Protein AF-0000000067869499 (afdb_homodimer)

Nearest PDB structures (foldseek):
  2xcz-assembly1_A  TM=9.696E-01  e=5.192E-17  Prochlorococcus marinus str. MIT 9313
  1uiz-assembly1_A  TM=9.489E-01  e=1.373E-13  Xenopus laevis
  5eiz-assembly1_C  TM=9.318E-01  e=1.786E-13  Homo sapiens
  7kqx-assembly1_C  TM=9.308E-01  e=2.323E-13  Homo sapiens
  1mfi-assembly1_C  TM=9.344E-01  e=3.928E-13  Mus musculus

Secondary structure (DSSP, 8-state):
-EEEEEEESSPPPPHHHHHHHHHHHHHHHHHHHT--GGG-EEEEE-S----BTTB-S--EEEEEEEES---HHHHHHHHHHHHHHHHHHHT--GGGEEEEEEEE-GGGEEETTEE--/-EEEEEEESSPPPPHHHHHHHHHHHHHHHHHHHT--GGG-EEEEE-S--EEETTB-S--EEEEEEEES---HHHHHHHHHHHHHHHHHHHT--GGGEEEEEEEE-GGG-EETTEE--

Sequence (234 aa):
MPLIKLQTSIAALPSDQTTSLLQSLSTTLAQQLGKPERYVMTLLETDVPMTFAGTTAPACYVEIKSVGQMKPTQTAQMSRLFCNQIASELGIASDRIYIEFADAQGYLWGWNGSTFGMPLIKLQTSIAALPSDQTTSLLQSLSTTLAQQLGKPERYVMTLLETDVPMTFAGTTAPACYVEIKSVGQMKPTQTAQMSRLFCNQIASELGIASDRIYIEFADAQGYLWGWNGSTFG

InterPro domains:
  IPR001398 Macrophage migration inhibitory factor [PF01187] (2-117)
  IPR001398 Macrophage migration inhibitory factor [PTHR11954] (1-116)
  IPR014347 Tautomerase/MIF superfamily [G3DSA:3.30.429.10] (1-116)
  IPR014347 Tautomerase/MIF superfamily [SSF55331] (1-117)

Structure (mmCIF, N/CA/C/O backbone):
data_AF-0000000067869499-model_v1
#
loop_
_entity.id
_entity.type
_entity.pdbx_description
1 polymer 'L-dopachrome isomerase'
#
loop_
_atom_site.group_PDB
_atom_site.id
_atom_site.type_symbol
_atom_site.label_atom_id
_atom_site.label_alt_id
_atom_site.label_comp_id
_atom_site.label_asym_id
_atom_site.label_entity_id
_atom_site.label_seq_id
_atom_site.pdbx_PDB_ins_code
_atom_site.Cartn_x
_atom_site.Cartn_y
_atom_site.Cartn_z
_atom_site.occupancy
_atom_site.B_iso_or_equiv
_atom_site.auth_seq_id
_atom_site.auth_comp_id
_atom_site.auth_asym_id
_atom_site.auth_atom_id
_atom_site.pdbx_PDB_model_num
ATOM 1 N N . MET A 1 1 ? -7.637 5.715 -8.93 1 85.19 1 MET A N 1
ATOM 2 C CA . MET A 1 1 ? -6.883 4.91 -7.973 1 85.19 1 MET A CA 1
ATOM 3 C C . MET A 1 1 ? -7.668 3.672 -7.566 1 85.19 1 MET A C 1
ATOM 5 O O . MET A 1 1 ? -8.836 3.77 -7.18 1 85.19 1 MET A O 1
ATOM 9 N N . PRO A 1 2 ? -7.152 2.354 -7.988 1 98.06 2 PRO A N 1
ATOM 10 C CA . PRO A 1 2 ? -7.336 1.256 -7.035 1 98.06 2 PRO A CA 1
ATOM 11 C C . PRO A 1 2 ? -6.031 0.529 -6.715 1 98.06 2 PRO A C 1
ATOM 13 O O . PRO A 1 2 ? -5.094 0.559 -7.512 1 98.06 2 PRO A O 1
ATOM 16 N N . LEU A 1 3 ? -5.895 -0.034 -5.59 1 98.88 3 LEU A N 1
ATOM 17 C CA . LEU A 1 3 ? -4.785 -0.878 -5.16 1 98.88 3 LEU A CA 1
ATOM 18 C C . LEU A 1 3 ? -5.281 -2.258 -4.738 1 98.88 3 LEU A C 1
ATOM 20 O O . LEU A 1 3 ? -6.293 -2.371 -4.047 1 98.88 3 LEU A O 1
ATOM 24 N N . ILE A 1 4 ? -4.652 -3.303 -5.242 1 98.94 4 ILE A N 1
ATOM 25 C CA . ILE A 1 4 ? -4.816 -4.641 -4.684 1 98.94 4 ILE A CA 1
ATOM 26 C C . ILE A 1 4 ? -3.453 -5.203 -4.289 1 98.94 4 ILE A C 1
ATOM 28 O O . ILE A 1 4 ? -2.557 -5.32 -5.125 1 98.94 4 ILE A O 1
ATOM 32 N N . LYS A 1 5 ? -3.27 -5.547 -3.027 1 98.94 5 LYS A N 1
ATOM 33 C CA . LYS A 1 5 ? -2.01 -6.016 -2.457 1 98.94 5 LYS A CA 1
ATOM 34 C C . LYS A 1 5 ? -2.176 -7.391 -1.818 1 98.94 5 LYS A C 1
ATOM 36 O O . LYS A 1 5 ? -3.059 -7.594 -0.982 1 98.94 5 LYS A O 1
ATOM 41 N N . LEU A 1 6 ? -1.315 -8.32 -2.213 1 98.94 6 LEU A N 1
ATOM 42 C CA . LEU A 1 6 ? -1.305 -9.664 -1.64 1 98.94 6 LEU A CA 1
ATOM 43 C C . LEU A 1 6 ? -0.081 -9.867 -0.753 1 98.94 6 LEU A C 1
ATOM 45 O O . LEU A 1 6 ? 1.036 -9.516 -1.142 1 98.94 6 LEU A O 1
ATOM 49 N N . GLN A 1 7 ? -0.293 -10.344 0.421 1 98.88 7 GLN A N 1
ATOM 50 C CA . GLN A 1 7 ? 0.736 -10.875 1.307 1 98.88 7 GLN A CA 1
ATOM 51 C C . GLN A 1 7 ? 0.498 -12.352 1.602 1 98.88 7 GLN A C 1
ATOM 53 O O . GLN A 1 7 ? -0.551 -12.727 2.131 1 98.88 7 GLN A O 1
ATOM 58 N N . THR A 1 8 ? 1.477 -13.219 1.32 1 98.88 8 THR A N 1
ATOM 59 C CA . THR A 1 8 ? 1.214 -14.641 1.453 1 98.88 8 THR A CA 1
ATOM 60 C C . THR A 1 8 ? 2.447 -15.375 1.979 1 98.88 8 THR A C 1
ATOM 62 O O . THR A 1 8 ? 3.572 -14.898 1.813 1 98.88 8 THR A O 1
ATOM 65 N N . SER A 1 9 ? 2.246 -16.516 2.627 1 98.81 9 SER A N 1
ATOM 66 C CA . SER A 1 9 ? 3.318 -17.297 3.225 1 98.81 9 SER A CA 1
ATOM 67 C C . SER A 1 9 ? 3.955 -18.234 2.201 1 98.81 9 SER A C 1
ATOM 69 O O . SER A 1 9 ? 5.012 -18.812 2.453 1 98.81 9 SER A O 1
ATOM 71 N N . ILE A 1 10 ? 3.379 -18.375 1.046 1 98.38 10 ILE A N 1
ATOM 72 C CA . ILE A 1 10 ? 3.928 -19.312 0.082 1 98.38 10 ILE A CA 1
ATOM 73 C C . ILE A 1 10 ? 5.238 -18.781 -0.485 1 98.38 10 ILE A C 1
ATOM 75 O O . ILE A 1 10 ? 5.496 -17.578 -0.429 1 98.38 10 ILE A O 1
ATOM 79 N N . ALA A 1 11 ? 6.059 -19.656 -0.987 1 97.94 11 ALA A N 1
ATOM 80 C CA . ALA A 1 11 ? 7.359 -19.312 -1.555 1 97.94 11 ALA A CA 1
ATOM 81 C C . ALA A 1 11 ? 7.195 -18.484 -2.828 1 97.94 11 ALA A C 1
ATOM 83 O O . ALA A 1 11 ? 6.129 -18.484 -3.443 1 97.94 11 ALA A O 1
ATOM 84 N N . ALA A 1 12 ? 8.273 -17.766 -3.17 1 96.94 12 ALA A N 1
ATOM 85 C CA . ALA A 1 12 ? 8.297 -16.969 -4.391 1 96.94 12 ALA A CA 1
ATOM 86 C C . ALA A 1 12 ? 7.914 -17.812 -5.605 1 96.94 12 ALA A C 1
ATOM 88 O O . ALA A 1 12 ? 8.305 -18.969 -5.715 1 96.94 12 ALA A O 1
ATOM 89 N N . LEU A 1 13 ? 7.121 -17.203 -6.461 1 96.81 13 LEU A N 1
ATOM 90 C CA . LEU A 1 13 ? 6.699 -17.828 -7.715 1 96.81 13 LEU A CA 1
ATOM 91 C C . LEU A 1 13 ? 7.66 -17.469 -8.844 1 96.81 13 LEU A C 1
ATOM 93 O O . LEU A 1 13 ? 8.383 -16.484 -8.766 1 96.81 13 LEU A O 1
ATOM 97 N N . PRO A 1 14 ? 7.625 -18.328 -9.859 1 97.12 14 PRO A N 1
ATOM 98 C CA . PRO A 1 14 ? 8.336 -17.906 -11.07 1 97.12 14 PRO A CA 1
ATOM 99 C C . PRO A 1 14 ? 7.852 -16.547 -11.586 1 97.12 14 PRO A C 1
ATOM 101 O O . PRO A 1 14 ? 6.664 -16.219 -11.469 1 97.12 14 PRO A O 1
ATOM 104 N N . SER A 1 15 ? 8.758 -15.797 -12.203 1 96.38 15 SER A N 1
ATOM 105 C CA . SER A 1 15 ? 8.5 -14.422 -12.602 1 96.38 15 SER A CA 1
ATOM 106 C C . SER A 1 15 ? 7.309 -14.336 -13.555 1 96.38 15 SER A C 1
ATOM 108 O O . SER A 1 15 ? 6.484 -13.422 -13.453 1 96.38 15 SER A O 1
ATOM 110 N N . ASP A 1 16 ? 7.238 -15.242 -14.453 1 97.12 16 ASP A N 1
ATOM 111 C CA . ASP A 1 16 ? 6.16 -15.227 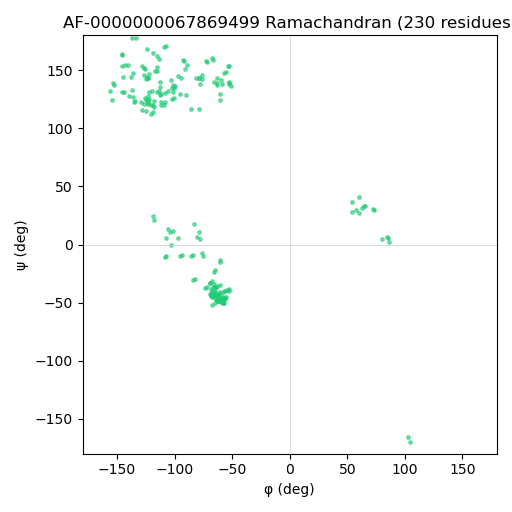-15.438 1 97.12 16 ASP A CA 1
ATOM 112 C C . ASP A 1 16 ? 4.809 -15.477 -14.773 1 97.12 16 ASP A C 1
ATOM 114 O O . ASP A 1 16 ? 3.801 -14.875 -15.148 1 97.12 16 ASP A O 1
ATOM 118 N N . GLN A 1 17 ? 4.754 -16.406 -13.812 1 97.56 17 GLN A N 1
ATOM 119 C CA . GLN A 1 17 ? 3.523 -16.672 -13.078 1 97.56 17 GLN A CA 1
ATOM 120 C C . GLN A 1 17 ? 3.107 -15.469 -12.242 1 97.56 17 GLN A C 1
ATOM 122 O O . GLN A 1 17 ? 1.922 -15.141 -12.156 1 97.56 17 GLN A O 1
ATOM 127 N N . THR A 1 18 ? 4.109 -14.875 -11.617 1 98.25 18 THR A N 1
ATOM 128 C CA . THR A 1 18 ? 3.857 -13.68 -10.82 1 98.25 18 THR A CA 1
ATOM 129 C C . THR A 1 18 ? 3.262 -12.57 -11.68 1 98.25 18 THR A C 1
ATOM 131 O O . THR A 1 18 ? 2.238 -11.984 -11.32 1 98.25 18 THR A O 1
ATOM 134 N N . THR A 1 19 ? 3.885 -12.32 -12.805 1 98.12 19 THR A N 1
ATOM 135 C CA . THR A 1 19 ? 3.432 -11.273 -13.719 1 98.12 19 THR A CA 1
ATOM 136 C C . THR A 1 19 ? 2.012 -11.555 -14.203 1 98.12 19 THR A C 1
ATOM 138 O O . THR A 1 19 ? 1.157 -10.664 -14.18 1 98.12 19 THR A O 1
ATOM 141 N N . SER A 1 20 ? 1.783 -12.758 -14.555 1 98.38 20 SER A N 1
ATOM 142 C CA . SER A 1 20 ? 0.464 -13.141 -15.047 1 98.38 20 SER A CA 1
ATOM 143 C C . SER A 1 20 ? -0.599 -12.961 -13.969 1 98.38 20 SER A C 1
ATOM 145 O O . SER A 1 20 ? -1.692 -12.469 -14.242 1 98.38 20 SER A O 1
ATOM 147 N N . LEU A 1 21 ? -0.324 -13.391 -12.766 1 98.62 21 LEU A N 1
ATOM 148 C CA . LEU A 1 21 ? -1.247 -13.234 -11.648 1 98.62 21 LEU A CA 1
ATOM 149 C C . LEU A 1 21 ? -1.59 -11.766 -11.43 1 98.62 21 LEU A C 1
ATOM 151 O O . LEU A 1 21 ? -2.766 -11.398 -11.367 1 98.62 21 LEU A O 1
ATOM 155 N N . LEU A 1 22 ? -0.579 -10.953 -11.352 1 98.81 22 LEU A N 1
ATOM 156 C CA . LEU A 1 22 ? -0.782 -9.547 -11.023 1 98.81 22 LEU A CA 1
ATOM 157 C C . LEU A 1 22 ? -1.533 -8.828 -12.148 1 98.81 22 LEU A C 1
ATOM 159 O O . LEU A 1 22 ? -2.381 -7.973 -11.883 1 98.81 22 LEU A O 1
ATOM 163 N N . GLN A 1 23 ? -1.26 -9.164 -13.375 1 98.75 23 GLN A N 1
ATOM 164 C CA . GLN A 1 23 ? -1.971 -8.562 -14.5 1 98.75 23 GLN A CA 1
ATOM 165 C C . GLN A 1 23 ? -3.439 -8.977 -14.508 1 98.75 23 GLN A C 1
ATOM 167 O O . GLN A 1 23 ? -4.316 -8.156 -14.797 1 98.75 23 GLN A O 1
ATOM 172 N N . SER A 1 24 ? -3.645 -10.227 -14.227 1 98.69 24 SER A N 1
ATOM 173 C CA . SER A 1 24 ? -5.02 -10.711 -14.156 1 98.69 24 SER A CA 1
ATOM 174 C C . SER A 1 24 ? -5.793 -10.023 -13.039 1 98.69 24 SER A C 1
ATOM 176 O O . SER A 1 24 ? -6.945 -9.633 -13.227 1 98.69 24 SER A O 1
ATOM 178 N N . LEU A 1 25 ? -5.18 -9.875 -11.875 1 98.75 25 LEU A N 1
ATOM 179 C CA . LEU A 1 25 ? -5.801 -9.164 -10.758 1 98.75 25 LEU A CA 1
ATOM 180 C C . LEU A 1 25 ? -6.094 -7.711 -11.141 1 98.75 25 LEU A C 1
ATOM 182 O O . LEU A 1 25 ? -7.152 -7.18 -10.797 1 98.75 25 LEU A O 1
ATOM 186 N N . SER A 1 26 ? -5.184 -7.117 -11.836 1 98.81 26 SER A N 1
ATOM 187 C CA . SER A 1 26 ? -5.336 -5.738 -12.297 1 98.81 26 SER A CA 1
ATOM 188 C C . SER A 1 26 ? -6.57 -5.582 -13.18 1 98.81 26 SER A C 1
ATOM 190 O O . SER A 1 26 ? -7.402 -4.707 -12.938 1 98.81 26 SER A O 1
ATOM 192 N N . THR A 1 27 ? -6.703 -6.434 -14.125 1 98.62 27 THR A N 1
ATOM 193 C CA . THR A 1 27 ? -7.81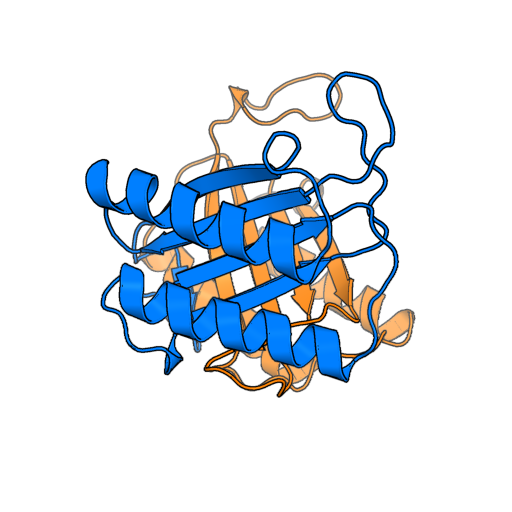6 -6.402 -15.062 1 98.62 27 THR A CA 1
ATOM 194 C C . THR A 1 27 ? -9.141 -6.613 -14.336 1 98.62 27 THR A C 1
ATOM 196 O O . THR A 1 27 ? -10.102 -5.867 -14.555 1 98.62 27 THR A O 1
ATOM 199 N N . THR A 1 28 ? -9.219 -7.598 -13.5 1 98.5 28 THR A N 1
ATOM 200 C CA . THR A 1 28 ? -10.445 -7.934 -12.781 1 98.5 28 THR A CA 1
ATOM 201 C C . THR A 1 28 ? -10.867 -6.785 -11.867 1 98.5 28 THR A C 1
ATOM 203 O O . THR A 1 28 ? -12.047 -6.426 -11.82 1 98.5 28 THR A O 1
ATOM 206 N N . LEU A 1 29 ? -9.93 -6.188 -11.156 1 98.75 29 LEU A N 1
ATOM 207 C CA . LEU A 1 29 ? -10.242 -5.098 -10.234 1 98.75 29 LEU A CA 1
ATOM 208 C C . LEU A 1 29 ? -10.789 -3.893 -10.984 1 98.75 29 LEU A C 1
ATOM 210 O O . LEU A 1 29 ? -11.781 -3.291 -10.562 1 98.75 29 LEU A O 1
ATOM 214 N N . ALA A 1 30 ? -10.18 -3.553 -12.094 1 98.62 30 ALA A N 1
ATOM 215 C CA . ALA A 1 30 ? -10.664 -2.449 -12.922 1 98.62 30 ALA A CA 1
ATOM 216 C C . ALA A 1 30 ? -12.109 -2.676 -13.344 1 98.62 30 ALA A C 1
ATOM 218 O O . ALA A 1 30 ? -12.945 -1.776 -13.234 1 98.62 30 ALA A O 1
ATOM 219 N N . GLN A 1 31 ? -12.383 -3.832 -13.75 1 98.25 31 GLN A N 1
ATOM 220 C CA . GLN A 1 31 ? -13.719 -4.195 -14.203 1 98.25 31 GLN A CA 1
ATOM 221 C C . GLN A 1 31 ? -14.727 -4.098 -13.062 1 98.25 31 GLN A C 1
ATOM 223 O O . GLN A 1 31 ? -15.805 -3.52 -13.227 1 98.25 31 GLN A O 1
ATOM 228 N N . GLN A 1 32 ? -14.398 -4.648 -11.93 1 98.12 32 GLN A N 1
ATOM 229 C CA . GLN A 1 32 ? -15.328 -4.73 -10.805 1 98.12 32 GLN A CA 1
ATOM 230 C C . GLN A 1 32 ? -15.633 -3.348 -10.242 1 98.12 32 GLN A C 1
ATOM 232 O O . GLN A 1 32 ? -16.75 -3.09 -9.781 1 98.12 32 GLN A O 1
ATOM 237 N N . LEU A 1 33 ? -14.688 -2.443 -10.32 1 97.88 33 LEU A N 1
ATOM 238 C CA . LEU A 1 33 ? -14.859 -1.107 -9.758 1 97.88 33 LEU A CA 1
ATOM 239 C C . LEU A 1 33 ? -15.344 -0.131 -10.828 1 97.88 33 LEU A C 1
ATOM 241 O O . LEU A 1 33 ? -15.719 1.001 -10.516 1 97.88 33 LEU A O 1
ATOM 245 N N . GLY A 1 34 ? -15.336 -0.565 -12.109 1 97.69 34 GLY A N 1
ATOM 246 C CA . GLY A 1 34 ? -15.703 0.334 -13.195 1 97.69 34 GLY A CA 1
ATOM 247 C C . GLY A 1 34 ? -14.719 1.48 -13.367 1 97.69 34 GLY A C 1
ATOM 248 O O . GLY A 1 34 ? -15.125 2.609 -13.664 1 97.69 34 GLY A O 1
ATOM 249 N N . LYS A 1 35 ? -13.445 1.355 -13.125 1 97.62 35 LYS A N 1
ATOM 250 C CA . LYS A 1 35 ? -12.391 2.361 -13.25 1 97.62 35 LYS A CA 1
ATOM 251 C C . LYS A 1 35 ? -11.383 1.965 -14.328 1 97.62 35 LYS A C 1
ATOM 253 O O . LYS A 1 35 ? -11.188 0.777 -14.602 1 97.62 35 LYS A O 1
ATOM 258 N N . PRO A 1 36 ? -10.773 2.969 -15.008 1 98.19 36 PRO A N 1
ATOM 259 C CA . PRO A 1 36 ? -9.742 2.615 -15.992 1 98.19 36 PRO A CA 1
ATOM 260 C C . PRO A 1 36 ? -8.578 1.838 -15.375 1 98.19 36 PRO A C 1
ATOM 262 O O . PRO A 1 36 ? -8.117 2.172 -14.281 1 98.19 36 PRO A O 1
ATOM 265 N N . GLU A 1 37 ? -8.094 0.794 -16.094 1 98.38 37 GLU A N 1
ATOM 266 C CA . GLU A 1 37 ? -7 -0.04 -15.602 1 98.38 37 GLU A CA 1
ATOM 267 C C . GLU A 1 37 ? -5.707 0.764 -15.477 1 98.38 37 GLU A C 1
ATOM 269 O O . GLU A 1 37 ? -4.832 0.417 -14.68 1 98.38 37 GLU A O 1
ATOM 274 N N . ARG A 1 38 ? -5.609 1.846 -16.188 1 97.88 38 ARG A N 1
ATOM 275 C CA . ARG A 1 38 ? -4.41 2.674 -16.156 1 97.88 38 ARG A CA 1
ATOM 276 C C . ARG A 1 38 ? -4.152 3.211 -14.75 1 97.88 38 ARG A C 1
ATOM 278 O O . ARG A 1 38 ? -3.059 3.693 -14.453 1 97.88 38 ARG A O 1
ATOM 285 N N . TYR A 1 39 ? -5.102 3.121 -13.82 1 98.19 39 TYR A N 1
ATOM 286 C CA . TYR A 1 39 ? -4.949 3.629 -12.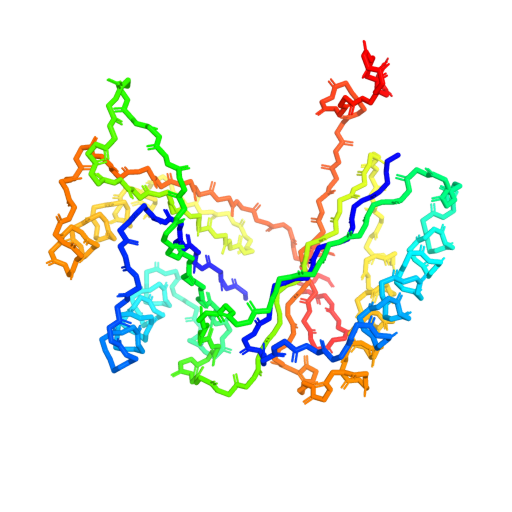461 1 98.19 39 TYR A CA 1
ATOM 287 C C . TYR A 1 39 ? -4.797 2.486 -11.469 1 98.19 39 TYR A C 1
ATOM 289 O O . TYR A 1 39 ? -4.734 2.713 -10.258 1 98.19 39 TYR A O 1
ATOM 297 N N . VAL A 1 40 ? -4.699 1.267 -11.906 1 98.81 40 VAL A N 1
ATOM 298 C CA . VAL A 1 40 ? -4.695 0.138 -10.977 1 98.81 40 VAL A CA 1
ATOM 299 C C . VAL A 1 40 ? -3.26 -0.269 -10.656 1 98.81 40 VAL A C 1
ATOM 301 O O . VAL A 1 40 ? -2.461 -0.514 -11.57 1 98.81 40 VAL A O 1
ATOM 304 N N . MET A 1 41 ? -2.973 -0.384 -9.383 1 98.88 41 MET A N 1
ATOM 305 C CA . MET A 1 41 ? -1.689 -0.893 -8.906 1 98.88 41 MET A CA 1
ATOM 306 C C . MET A 1 41 ? -1.863 -2.234 -8.203 1 98.88 41 MET A C 1
ATOM 308 O O . MET A 1 41 ? -2.824 -2.426 -7.453 1 98.88 41 MET A O 1
ATOM 312 N N . THR A 1 42 ? -0.947 -3.137 -8.445 1 98.94 42 THR A N 1
ATOM 313 C CA . THR A 1 42 ? -0.938 -4.43 -7.77 1 98.94 42 THR A CA 1
ATOM 314 C C . THR A 1 42 ? 0.42 -4.691 -7.125 1 98.94 42 THR A C 1
ATOM 316 O O . THR A 1 42 ? 1.451 -4.25 -7.633 1 98.94 42 THR A O 1
ATOM 319 N N . LEU A 1 43 ? 0.429 -5.367 -5.988 1 98.69 43 LEU A N 1
ATOM 320 C CA . LEU A 1 43 ? 1.631 -5.793 -5.281 1 98.69 43 LEU A CA 1
ATOM 321 C C . LEU A 1 43 ? 1.488 -7.227 -4.785 1 98.69 43 LEU A C 1
ATOM 323 O O . LEU A 1 43 ? 0.409 -7.637 -4.348 1 98.69 43 LEU A O 1
ATOM 327 N N . LEU A 1 44 ? 2.625 -7.93 -4.754 1 98.88 44 LEU A N 1
ATOM 328 C CA . LEU A 1 44 ? 2.688 -9.266 -4.176 1 98.88 44 LEU A CA 1
ATOM 329 C C . LEU A 1 44 ? 3.904 -9.406 -3.266 1 98.88 44 LEU A C 1
ATOM 331 O O . LEU A 1 44 ? 5.031 -9.117 -3.678 1 98.88 44 LEU A O 1
ATOM 335 N N . GLU A 1 45 ? 3.66 -9.766 -2.041 1 98.69 45 GLU A N 1
ATOM 336 C CA . GLU A 1 45 ? 4.707 -10.164 -1.104 1 98.69 45 GLU A CA 1
ATOM 337 C C . GLU A 1 45 ? 4.609 -11.648 -0.766 1 98.69 45 GLU A C 1
ATOM 339 O O . GLU A 1 45 ? 3.6 -12.102 -0.225 1 98.69 45 GLU A O 1
ATOM 344 N N . THR A 1 46 ? 5.66 -12.359 -1.061 1 98.62 46 THR A N 1
ATOM 345 C CA . THR A 1 46 ? 5.723 -13.781 -0.749 1 98.62 46 THR A CA 1
ATOM 346 C C . THR A 1 46 ? 6.68 -14.039 0.408 1 98.62 46 THR A C 1
ATOM 348 O O . THR A 1 46 ? 7.344 -13.117 0.891 1 98.62 46 THR A O 1
ATOM 351 N N . ASP A 1 47 ? 6.691 -15.336 0.933 1 98.5 47 ASP A N 1
ATOM 352 C CA . ASP A 1 47 ? 7.555 -15.773 2.023 1 98.5 47 ASP A CA 1
ATOM 353 C C . ASP A 1 47 ? 7.289 -14.969 3.293 1 98.5 47 ASP A C 1
ATOM 355 O O . ASP A 1 47 ? 8.211 -14.695 4.066 1 98.5 47 ASP A O 1
ATOM 359 N N . VAL A 1 48 ? 6.129 -14.492 3.418 1 98.44 48 VAL A N 1
ATOM 360 C CA . VAL A 1 48 ? 5.738 -13.781 4.633 1 98.44 48 VAL A CA 1
ATOM 361 C C . VAL A 1 48 ? 5.41 -14.789 5.734 1 98.44 48 VAL A C 1
ATOM 363 O O . VAL A 1 48 ? 4.488 -15.594 5.598 1 98.44 48 VAL A O 1
ATOM 366 N N . PRO A 1 49 ? 6.148 -14.797 6.82 1 98.56 49 PRO A N 1
ATOM 367 C CA . PRO A 1 49 ? 5.77 -15.695 7.91 1 98.56 49 PRO A CA 1
ATOM 368 C C . PRO A 1 49 ? 4.375 -15.406 8.461 1 98.56 49 PRO A C 1
ATOM 370 O O . PRO A 1 49 ? 4.078 -14.266 8.836 1 98.56 49 PRO A O 1
ATOM 373 N N . MET A 1 50 ? 3.473 -16.438 8.477 1 98.31 50 MET A N 1
ATOM 374 C CA . MET A 1 50 ? 2.08 -16.266 8.883 1 98.31 50 MET A CA 1
ATOM 375 C C . MET A 1 50 ? 1.565 -17.5 9.609 1 98.31 50 MET A C 1
ATOM 377 O O . MET A 1 50 ? 2.012 -18.609 9.344 1 98.31 50 MET A O 1
ATOM 381 N N . THR A 1 51 ? 0.78 -17.188 10.523 1 98.75 51 THR A N 1
ATOM 382 C CA . THR A 1 51 ? -0.13 -18.219 11.031 1 98.75 51 THR A CA 1
ATOM 383 C C . THR A 1 51 ? -1.581 -17.828 10.766 1 98.75 51 THR A C 1
ATOM 385 O O . THR A 1 51 ? -1.909 -16.641 10.703 1 98.75 51 THR A O 1
ATOM 388 N N . PHE A 1 52 ? -2.436 -18.844 10.562 1 98.69 52 PHE A N 1
ATOM 389 C CA . PHE A 1 52 ? -3.887 -18.703 10.547 1 98.69 52 PHE A CA 1
ATOM 390 C C . PHE A 1 52 ? -4.547 -19.875 11.266 1 98.69 52 PHE A C 1
ATOM 392 O O . PHE A 1 52 ? -4.188 -21.031 11.039 1 98.69 52 PHE A O 1
ATOM 399 N N . ALA A 1 53 ? -5.441 -19.453 12.234 1 98.38 53 ALA A N 1
ATOM 400 C CA . ALA A 1 53 ? -6.074 -20.469 13.07 1 98.38 53 ALA A CA 1
ATOM 401 C C . ALA A 1 53 ? -5.031 -21.312 13.797 1 98.38 53 ALA A C 1
ATOM 403 O O . ALA A 1 53 ? -5.191 -22.531 13.945 1 98.38 53 ALA A O 1
ATOM 404 N N . GLY A 1 54 ? -3.865 -20.703 14.086 1 98.5 54 GLY A N 1
ATOM 405 C CA . GLY A 1 54 ? -2.85 -21.312 14.93 1 98.5 54 GLY A CA 1
ATOM 406 C C . GLY A 1 54 ? -1.923 -22.234 14.164 1 98.5 54 GLY A C 1
ATOM 407 O O . GLY A 1 54 ? -1.084 -22.922 14.766 1 98.5 54 GLY A O 1
ATOM 408 N N . THR A 1 55 ? -2.049 -22.297 12.781 1 98.69 55 THR A N 1
ATOM 409 C CA . THR A 1 55 ? -1.187 -23.188 12.008 1 98.69 55 THR A CA 1
ATOM 410 C C . THR A 1 55 ? -0.428 -22.391 10.938 1 98.69 55 THR A C 1
ATOM 412 O O . THR A 1 55 ? -0.794 -21.266 10.617 1 98.69 55 THR A O 1
ATOM 415 N N . THR A 1 56 ? 0.603 -23.062 10.297 1 98.56 56 THR A N 1
ATOM 416 C CA . THR A 1 56 ? 1.453 -22.406 9.305 1 98.56 56 THR A CA 1
ATOM 417 C C . THR A 1 56 ? 1.094 -22.875 7.898 1 98.56 56 THR A C 1
ATOM 419 O O . THR A 1 56 ? 1.847 -22.641 6.953 1 98.56 56 THR A O 1
ATOM 422 N N . ALA A 1 57 ? -0.099 -23.578 7.758 1 98.62 57 ALA A N 1
ATOM 423 C CA . ALA A 1 57 ? -0.564 -23.891 6.41 1 98.62 57 ALA A CA 1
ATOM 424 C C . ALA A 1 57 ? -0.643 -22.641 5.551 1 98.62 57 ALA A C 1
ATOM 426 O O . ALA A 1 57 ? -0.797 -21.531 6.074 1 98.62 57 ALA A O 1
ATOM 427 N N . PRO A 1 58 ? -0.521 -22.766 4.266 1 98.69 58 PRO A N 1
ATOM 428 C CA . PRO A 1 58 ? -0.505 -21.594 3.395 1 98.69 58 PRO A CA 1
ATOM 429 C C . PRO A 1 58 ? -1.699 -20.672 3.625 1 98.69 58 PRO A C 1
ATOM 431 O O . PRO A 1 58 ? -2.826 -21.141 3.793 1 98.69 58 PRO A O 1
ATOM 434 N N . ALA A 1 59 ? -1.451 -19.391 3.635 1 98.94 59 ALA A N 1
ATOM 435 C CA . ALA A 1 59 ? -2.477 -18.375 3.85 1 98.94 59 ALA A CA 1
ATOM 436 C C . ALA A 1 59 ? -2.182 -17.109 3.037 1 98.94 59 ALA A C 1
ATOM 438 O O . ALA A 1 59 ? -1.066 -16.938 2.539 1 98.94 59 ALA A O 1
ATOM 439 N N . CYS A 1 60 ? -3.182 -16.25 2.883 1 98.94 60 CYS A N 1
ATOM 440 C CA . CYS A 1 60 ? -3.039 -15.016 2.115 1 98.94 60 CYS A CA 1
ATOM 441 C C . CYS A 1 60 ? -3.885 -13.898 2.715 1 98.94 60 CYS A C 1
ATOM 443 O O . CYS A 1 60 ? -5.055 -14.109 3.047 1 98.94 60 CYS A O 1
ATOM 445 N N . TYR A 1 61 ? -3.268 -12.758 2.898 1 98.94 61 TYR A N 1
ATOM 446 C CA . TYR A 1 61 ? -3.939 -11.523 3.289 1 98.94 61 TYR A CA 1
ATOM 447 C C . TYR A 1 61 ? -3.977 -10.539 2.129 1 98.94 61 TYR A C 1
ATOM 449 O O . TYR A 1 61 ? -2.934 -10.156 1.593 1 98.94 61 TYR A O 1
ATOM 457 N N . VAL A 1 62 ? -5.199 -10.141 1.785 1 98.94 62 VAL A N 1
ATOM 458 C CA . VAL A 1 62 ? -5.406 -9.273 0.629 1 98.94 62 VAL A CA 1
ATOM 459 C C . VAL A 1 62 ? -5.965 -7.93 1.084 1 98.94 62 VAL A C 1
ATOM 461 O O . VAL A 1 62 ? -6.906 -7.879 1.881 1 98.94 62 VAL A O 1
ATOM 464 N N . GLU A 1 63 ? -5.363 -6.875 0.608 1 98.88 63 GLU A N 1
ATOM 465 C CA . GLU A 1 63 ? -5.891 -5.527 0.789 1 98.88 63 GLU A CA 1
ATOM 466 C C . GLU A 1 63 ? -6.355 -4.934 -0.537 1 98.88 63 GLU A C 1
ATOM 468 O O . GLU A 1 63 ? -5.609 -4.926 -1.517 1 98.88 63 GLU A O 1
ATOM 473 N N . ILE A 1 64 ? -7.574 -4.418 -0.524 1 98.88 64 ILE A N 1
ATOM 474 C CA . ILE A 1 64 ? -8.117 -3.688 -1.666 1 98.88 64 ILE A CA 1
ATOM 475 C C . ILE A 1 64 ? -8.531 -2.285 -1.23 1 98.88 64 ILE A C 1
ATOM 477 O O . ILE A 1 64 ? -9.312 -2.127 -0.286 1 98.88 64 ILE A O 1
ATOM 481 N N . LYS A 1 65 ? -7.957 -1.294 -1.919 1 98.69 65 LYS A N 1
ATOM 482 C CA . LYS A 1 65 ? -8.266 0.101 -1.617 1 98.69 65 LYS A CA 1
ATOM 483 C C . LYS A 1 65 ? -8.766 0.834 -2.857 1 98.69 65 LYS A C 1
ATOM 485 O O . LYS A 1 65 ? -8.266 0.612 -3.961 1 98.69 65 LYS A O 1
ATOM 490 N N . SER A 1 66 ? -9.688 1.73 -2.65 1 98.31 66 SER A N 1
ATOM 491 C CA . SER A 1 66 ? -10.234 2.512 -3.756 1 98.31 66 SER A CA 1
ATOM 492 C C . SER A 1 66 ? -10.75 3.865 -3.275 1 98.31 66 SER A C 1
ATOM 494 O O . SER A 1 66 ? -11.352 3.961 -2.205 1 98.31 66 SER A O 1
ATOM 496 N N . VAL A 1 67 ? -10.492 4.879 -4.031 1 97.94 67 VAL A N 1
ATOM 497 C CA . VAL A 1 67 ? -11.109 6.18 -3.779 1 97.94 67 VAL A CA 1
ATOM 498 C C . VAL A 1 67 ? -12.617 6.094 -4.012 1 97.94 67 VAL A C 1
ATOM 500 O O . VAL A 1 67 ? -13.062 5.496 -4.992 1 97.94 67 VAL A O 1
ATOM 503 N N . GLY A 1 68 ? -13.367 6.738 -3.156 1 96.44 68 GLY A N 1
ATOM 504 C CA . GLY A 1 68 ? -14.812 6.652 -3.217 1 96.44 68 GLY A CA 1
ATOM 505 C C . GLY A 1 68 ? -15.398 5.73 -2.162 1 96.44 68 GLY A C 1
ATOM 506 O O . GLY A 1 68 ? -14.773 5.477 -1.133 1 96.44 68 GLY A O 1
ATOM 507 N N . GLN A 1 69 ? -16.688 5.375 -2.373 1 96.81 69 GLN A N 1
ATOM 508 C CA . GLN A 1 69 ? -17.406 4.508 -1.439 1 96.81 69 GLN A CA 1
ATOM 509 C C . GLN A 1 69 ? -17.891 3.234 -2.131 1 96.81 69 GLN A C 1
ATOM 511 O O . GLN A 1 69 ? -18.75 3.287 -3 1 96.81 69 GLN A O 1
ATOM 516 N N . MET A 1 70 ? -17.312 2.135 -1.738 1 97.75 70 MET A N 1
ATOM 517 C CA . MET A 1 70 ? -17.75 0.855 -2.281 1 97.75 70 MET A CA 1
ATOM 518 C C . MET A 1 70 ? -19.078 0.424 -1.646 1 97.75 70 MET A C 1
ATOM 520 O O . MET A 1 70 ? -19.297 0.648 -0.456 1 97.75 70 MET A O 1
ATOM 524 N N . LYS A 1 71 ? -19.922 -0.252 -2.422 1 98.06 71 LYS A N 1
ATOM 525 C CA . LYS A 1 71 ? -21.203 -0.761 -1.938 1 98.06 71 LYS A CA 1
ATOM 526 C C . LYS A 1 71 ? -21.062 -2.184 -1.404 1 98.06 71 LYS A C 1
ATOM 528 O O . LYS A 1 71 ? -20.219 -2.947 -1.87 1 98.06 71 LYS A O 1
ATOM 533 N N . PRO A 1 72 ? -21.891 -2.574 -0.443 1 98.06 72 PRO A N 1
ATOM 534 C CA . PRO A 1 72 ? -21.859 -3.939 0.091 1 98.06 72 PRO A CA 1
ATOM 535 C C . PRO A 1 72 ? -21.953 -5.004 -0.999 1 98.06 72 PRO A C 1
ATOM 537 O O . PRO A 1 72 ? -21.281 -6.027 -0.933 1 98.06 72 PRO A O 1
ATOM 540 N N . THR A 1 73 ? -22.766 -4.777 -1.96 1 97.94 73 THR A N 1
ATOM 541 C CA . THR A 1 73 ? -22.922 -5.742 -3.043 1 97.94 73 THR A CA 1
ATOM 542 C C . THR A 1 73 ? -21.625 -5.867 -3.842 1 97.94 73 THR A C 1
ATOM 544 O O . THR A 1 73 ? -21.266 -6.961 -4.277 1 97.94 73 THR A O 1
ATOM 547 N N . GLN A 1 74 ? -20.922 -4.832 -4.039 1 97.38 74 GLN A N 1
ATOM 548 C CA . GLN A 1 74 ? -19.672 -4.824 -4.773 1 97.38 74 GLN A CA 1
ATOM 549 C C . GLN A 1 74 ? -18.594 -5.602 -4.023 1 97.38 74 GLN A C 1
ATOM 551 O O . GLN A 1 74 ? -17.875 -6.406 -4.617 1 97.38 74 GLN A O 1
ATOM 556 N N . THR A 1 75 ? -18.5 -5.336 -2.648 1 98.62 75 THR A N 1
ATOM 557 C CA . THR A 1 75 ? -17.469 -6.016 -1.882 1 98.62 75 THR A CA 1
ATOM 558 C C . THR A 1 75 ? -17.766 -7.508 -1.768 1 98.62 75 THR A C 1
ATOM 560 O O . THR A 1 75 ? -16.859 -8.336 -1.781 1 98.62 75 THR A O 1
ATOM 563 N N . ALA A 1 76 ? -19 -7.926 -1.703 1 98.69 76 ALA A N 1
ATOM 564 C CA . ALA A 1 76 ? -19.375 -9.336 -1.687 1 98.69 76 ALA A CA 1
ATOM 565 C C . ALA A 1 76 ? -18.969 -10.023 -2.986 1 98.69 76 ALA A C 1
ATOM 567 O O . ALA A 1 76 ? -18.391 -11.117 -2.965 1 98.69 76 ALA A O 1
ATOM 568 N N . GLN A 1 77 ? -19.266 -9.391 -4.031 1 98.56 77 GLN A N 1
ATOM 569 C CA . GLN A 1 77 ? -18.922 -9.938 -5.34 1 98.56 77 GLN A CA 1
ATOM 570 C C . GLN A 1 77 ? -17.406 -10.062 -5.508 1 98.56 77 GLN A C 1
ATOM 572 O O . GLN A 1 77 ? -16.906 -11.094 -5.957 1 98.56 77 GLN A O 1
ATOM 577 N N . MET A 1 78 ? -16.703 -9.062 -5.152 1 98.69 78 MET A N 1
ATOM 578 C CA . MET A 1 78 ? -15.258 -9.086 -5.281 1 98.69 78 MET A CA 1
ATOM 579 C C . MET A 1 78 ? -14.641 -10.133 -4.359 1 98.69 78 MET A C 1
ATOM 581 O O . MET A 1 78 ? -13.656 -10.773 -4.715 1 98.69 78 MET A O 1
ATOM 585 N N . SER A 1 79 ? -15.203 -10.211 -3.158 1 98.88 79 SER A N 1
ATOM 586 C CA . SER A 1 79 ? -14.711 -11.242 -2.25 1 98.88 79 SER A CA 1
ATOM 587 C C . SER A 1 79 ? -14.789 -12.625 -2.889 1 98.88 79 SER A C 1
ATOM 589 O O . SER A 1 79 ? -13.836 -13.398 -2.818 1 98.88 79 SER A O 1
ATOM 591 N N . ARG A 1 80 ? -15.875 -12.922 -3.502 1 98.62 80 ARG A N 1
ATOM 592 C CA . ARG A 1 80 ? -16.047 -14.203 -4.168 1 98.62 80 ARG A CA 1
ATOM 593 C C . ARG A 1 80 ? -15.055 -14.359 -5.32 1 98.62 80 ARG A C 1
ATOM 595 O O . ARG A 1 80 ? -14.367 -15.375 -5.418 1 98.62 80 ARG A O 1
ATOM 602 N N . LEU A 1 81 ? -14.977 -13.391 -6.121 1 98.56 81 LEU A N 1
ATOM 603 C CA . LEU A 1 81 ? -14.164 -13.453 -7.332 1 98.56 81 LEU A CA 1
ATOM 604 C C . LEU A 1 81 ? -12.688 -13.57 -6.988 1 98.56 81 LEU A C 1
ATOM 606 O O . LEU A 1 81 ? -11.992 -14.469 -7.48 1 98.56 81 LEU A O 1
ATOM 610 N N . PHE A 1 82 ? -12.148 -12.742 -6.137 1 98.81 82 PHE A N 1
ATOM 611 C CA . PHE A 1 82 ? -10.727 -12.719 -5.836 1 98.81 82 PHE A CA 1
ATOM 612 C C . PHE A 1 82 ? -10.328 -13.914 -4.977 1 98.81 82 PHE A C 1
ATOM 614 O O . PHE A 1 82 ? -9.234 -14.461 -5.129 1 98.81 82 PHE A O 1
ATOM 621 N N . CYS A 1 83 ? -11.227 -14.273 -4.055 1 98.81 83 CYS A N 1
ATOM 622 C CA . CYS A 1 83 ? -10.945 -15.477 -3.279 1 98.81 83 CYS A CA 1
ATOM 623 C C . CYS A 1 83 ? -10.781 -16.688 -4.191 1 98.81 83 CYS A C 1
ATOM 625 O O . CYS A 1 83 ? -9.82 -17.438 -4.059 1 98.81 83 CYS A O 1
ATOM 627 N N . ASN A 1 84 ? -11.719 -16.844 -5.109 1 98.62 84 ASN A N 1
ATOM 628 C CA . ASN A 1 84 ? -11.656 -17.953 -6.043 1 98.62 84 ASN A CA 1
ATOM 629 C C . ASN A 1 84 ? -10.414 -17.875 -6.93 1 98.62 84 ASN A C 1
ATOM 631 O O . ASN A 1 84 ? -9.75 -18.891 -7.16 1 98.62 84 ASN A O 1
ATOM 635 N N . GLN A 1 85 ? -10.133 -16.766 -7.469 1 98.44 85 GLN A N 1
ATOM 636 C CA . GLN A 1 85 ? -8.977 -16.562 -8.336 1 98.44 85 GLN A CA 1
ATOM 637 C C . GLN A 1 85 ? -7.676 -16.891 -7.609 1 98.44 85 GLN A C 1
ATOM 639 O O . GLN A 1 85 ? -6.828 -17.625 -8.133 1 98.44 85 GLN A O 1
ATOM 644 N N . ILE A 1 86 ? -7.488 -16.391 -6.383 1 98.5 86 ILE A N 1
ATOM 645 C CA . ILE A 1 86 ? -6.273 -16.578 -5.594 1 98.5 86 ILE A CA 1
ATOM 646 C C . ILE A 1 86 ? -6.152 -18.031 -5.168 1 98.5 86 ILE A C 1
ATOM 648 O O . ILE A 1 86 ? -5.07 -18.625 -5.254 1 98.5 86 ILE A O 1
ATOM 652 N N . ALA A 1 87 ? -7.258 -18.578 -4.75 1 98.62 87 ALA A N 1
ATOM 653 C CA . ALA A 1 87 ? -7.258 -19.984 -4.367 1 98.62 87 ALA A CA 1
ATOM 654 C C . ALA A 1 87 ? -6.801 -20.875 -5.523 1 98.62 87 ALA A C 1
ATOM 656 O O . ALA A 1 87 ? -5.938 -21.734 -5.352 1 98.62 87 ALA A O 1
ATOM 657 N N . SER A 1 88 ? -7.355 -20.641 -6.613 1 98.12 88 SER A N 1
ATOM 658 C CA . SER A 1 88 ? -7.066 -21.469 -7.785 1 98.12 88 SER A CA 1
ATOM 659 C C . SER A 1 88 ? -5.637 -21.266 -8.266 1 98.12 88 SER A C 1
ATOM 661 O O . SER A 1 88 ? -4.926 -22.234 -8.539 1 98.12 88 SER A O 1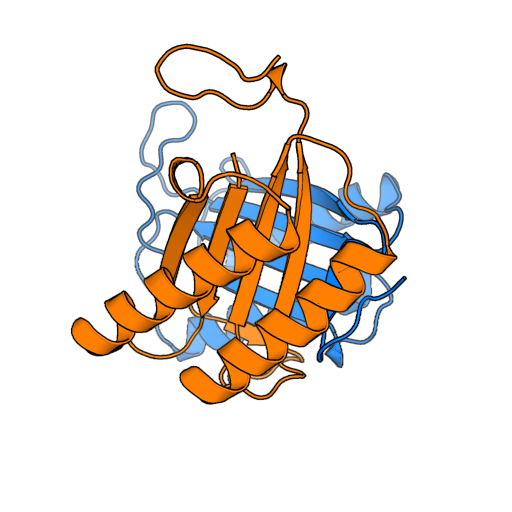
ATOM 663 N N . GLU A 1 89 ? -5.148 -20.094 -8.328 1 97.62 89 GLU A N 1
ATOM 664 C CA . GLU A 1 89 ? -3.869 -19.781 -8.953 1 97.62 89 GLU A CA 1
ATOM 665 C C . GLU A 1 89 ? -2.707 -20.047 -8 1 97.62 89 GLU A C 1
ATOM 667 O O . GLU A 1 89 ? -1.602 -20.375 -8.438 1 97.62 89 GLU A O 1
ATOM 672 N N . LEU A 1 90 ? -2.951 -19.906 -6.668 1 98.12 90 LEU A N 1
ATOM 673 C CA . LEU A 1 90 ? -1.854 -20.047 -5.715 1 98.12 90 LEU A CA 1
ATOM 674 C C . LEU A 1 90 ? -1.971 -21.344 -4.934 1 98.12 90 LEU A C 1
ATOM 676 O O . LEU A 1 90 ? -1.062 -21.703 -4.184 1 98.12 90 LEU A O 1
ATOM 680 N N . GLY A 1 91 ? -3.092 -22 -5.051 1 98.12 91 GLY A N 1
ATOM 681 C CA . GLY A 1 91 ? -3.291 -23.25 -4.324 1 98.12 91 GLY A CA 1
ATOM 682 C C . GLY A 1 91 ? -3.51 -23.047 -2.84 1 98.12 91 GLY A C 1
ATOM 683 O O . GLY A 1 91 ? -3.039 -23.844 -2.021 1 98.12 91 GLY A O 1
ATOM 684 N N . ILE A 1 92 ? -4.043 -22 -2.457 1 98.75 92 ILE A N 1
ATOM 685 C CA . ILE A 1 92 ? -4.363 -21.703 -1.067 1 98.75 92 ILE A CA 1
ATOM 686 C C . ILE A 1 92 ? -5.844 -21.953 -0.808 1 98.75 92 ILE A C 1
ATOM 688 O O . ILE A 1 92 ? -6.699 -21.531 -1.588 1 98.75 92 ILE A O 1
ATOM 692 N N . ALA A 1 93 ? -6.176 -22.594 0.255 1 98.75 93 ALA A N 1
ATOM 693 C CA . ALA A 1 93 ? -7.57 -22.859 0.587 1 98.75 93 ALA A CA 1
ATOM 694 C C . ALA A 1 93 ? -8.336 -21.562 0.813 1 98.75 93 ALA A C 1
ATOM 696 O O . ALA A 1 93 ? -7.82 -20.625 1.433 1 98.75 93 ALA A O 1
ATOM 697 N N . SER A 1 94 ? -9.617 -21.516 0.393 1 98.62 94 SER A N 1
ATOM 698 C CA . SER A 1 94 ? -10.414 -20.297 0.45 1 98.62 94 SER A CA 1
ATOM 699 C C . SER A 1 94 ? -10.609 -19.828 1.889 1 98.62 94 SER A C 1
ATOM 701 O O . SER A 1 94 ? -10.688 -18.625 2.152 1 98.62 94 SER A O 1
ATOM 703 N N . ASP A 1 95 ? -10.727 -20.766 2.746 1 98.56 95 ASP A N 1
ATOM 704 C CA . ASP A 1 95 ? -10.992 -20.406 4.133 1 98.56 95 ASP A CA 1
ATOM 705 C C . ASP A 1 95 ? -9.719 -19.922 4.828 1 98.56 95 ASP A C 1
ATOM 707 O O . ASP A 1 95 ? -9.711 -19.719 6.043 1 98.56 95 ASP A O 1
ATOM 711 N N . ARG A 1 96 ? -8.633 -19.797 4.117 1 98.88 96 ARG A N 1
ATOM 712 C CA . ARG A 1 96 ? -7.379 -19.266 4.648 1 98.88 96 ARG A CA 1
ATOM 713 C C . ARG A 1 96 ? -6.977 -17.984 3.922 1 98.88 96 ARG A C 1
ATOM 715 O O . ARG A 1 96 ? -5.801 -17.625 3.896 1 98.88 96 ARG A O 1
ATOM 722 N N . ILE A 1 97 ? -7.957 -17.297 3.262 1 98.88 97 ILE A N 1
ATOM 723 C CA . ILE A 1 97 ? -7.777 -16.031 2.557 1 98.88 97 ILE A CA 1
ATOM 724 C C . ILE A 1 97 ? -8.633 -14.945 3.211 1 98.88 97 ILE A C 1
ATOM 726 O O . ILE A 1 97 ? -9.859 -15.078 3.277 1 98.88 97 ILE A O 1
ATOM 730 N N . TYR A 1 98 ? -8.023 -13.891 3.742 1 98.88 98 TYR A N 1
ATOM 731 C CA . TYR A 1 98 ? -8.68 -12.68 4.215 1 98.88 98 TYR A CA 1
ATOM 732 C C . TYR A 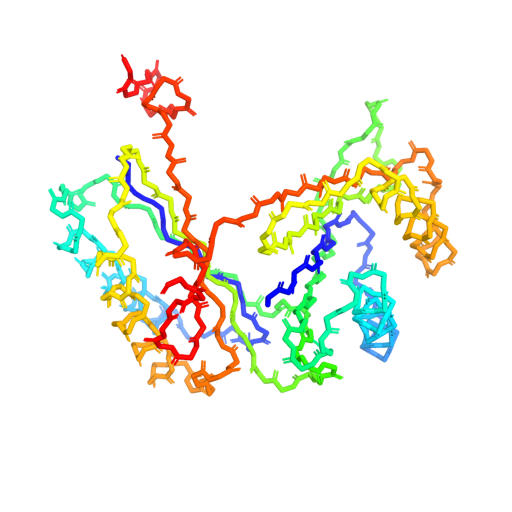1 98 ? -8.578 -11.562 3.184 1 98.88 98 TYR A C 1
ATOM 734 O O . TYR A 1 98 ? -7.531 -11.375 2.564 1 98.88 98 TYR A O 1
ATOM 742 N N . ILE A 1 99 ? -9.672 -10.891 2.988 1 98.88 99 ILE A N 1
ATOM 743 C CA . ILE A 1 99 ? -9.672 -9.711 2.133 1 98.88 99 ILE A CA 1
ATOM 744 C C . ILE A 1 99 ? -10.18 -8.508 2.922 1 98.88 99 ILE A C 1
ATOM 746 O O . ILE A 1 99 ? -11.281 -8.531 3.477 1 98.88 99 ILE A O 1
ATOM 750 N N . GLU A 1 100 ? -9.383 -7.492 3.008 1 98.88 100 GLU A N 1
ATOM 751 C CA . GLU A 1 100 ? -9.766 -6.211 3.596 1 98.88 100 GLU A CA 1
ATOM 752 C C . GLU A 1 100 ? -10.062 -5.172 2.516 1 98.88 100 GLU A C 1
ATOM 754 O O . GLU A 1 100 ? -9.25 -4.961 1.613 1 98.88 100 GLU A O 1
ATOM 759 N N . PHE A 1 101 ? -11.289 -4.559 2.576 1 98.81 101 PHE A N 1
ATOM 760 C CA . PHE A 1 101 ? -11.664 -3.463 1.689 1 98.81 101 PHE A CA 1
ATOM 761 C C . PHE A 1 101 ? -11.578 -2.125 2.414 1 98.81 101 PHE A C 1
ATOM 763 O O . PHE A 1 101 ? -12.062 -1.991 3.541 1 98.81 101 PHE A O 1
ATOM 770 N N . ALA A 1 102 ? -11.008 -1.146 1.79 1 98.31 102 ALA A N 1
ATOM 771 C CA . ALA A 1 102 ? -10.906 0.178 2.396 1 98.31 102 ALA A CA 1
ATOM 772 C C . ALA A 1 102 ? -11.25 1.271 1.39 1 98.31 102 ALA A C 1
ATOM 774 O O . ALA A 1 102 ? -10.648 1.349 0.317 1 98.31 102 ALA A O 1
ATOM 775 N N . ASP A 1 103 ? -12.195 2.125 1.818 1 97.94 103 ASP A N 1
ATOM 776 C CA . ASP A 1 103 ? -12.469 3.344 1.064 1 97.94 103 ASP A CA 1
ATOM 777 C C . ASP A 1 103 ? -11.422 4.418 1.351 1 97.94 103 ASP A C 1
ATOM 779 O O . ASP A 1 103 ? -10.914 4.516 2.471 1 97.94 103 ASP A O 1
ATOM 783 N N . ALA A 1 104 ? -11.109 5.133 0.339 1 97 104 ALA A N 1
ATOM 784 C CA . ALA A 1 104 ? -10.219 6.273 0.511 1 97 104 ALA A CA 1
ATOM 785 C C . ALA A 1 104 ? -10.875 7.57 0.048 1 97 104 ALA A C 1
ATOM 787 O O . ALA A 1 104 ? -11.695 7.559 -0.874 1 97 104 ALA A O 1
ATOM 788 N N . GLN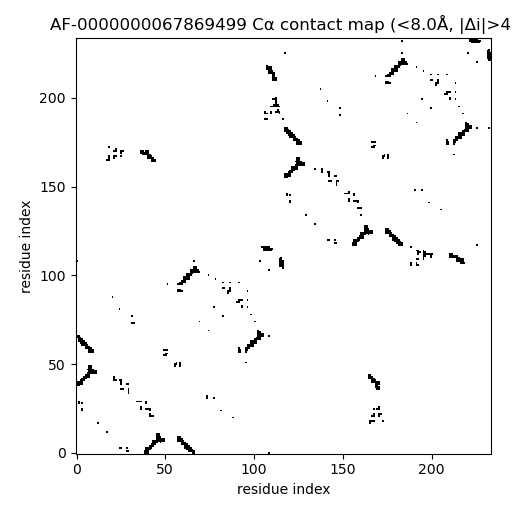 A 1 105 ? -10.539 8.68 0.734 1 97.44 105 GLN A N 1
ATOM 789 C CA . GLN A 1 105 ? -10.891 10.008 0.243 1 97.44 105 GLN A CA 1
ATOM 790 C C . GLN A 1 105 ? -9.891 10.484 -0.806 1 97.44 105 GLN A C 1
ATOM 792 O O . GLN A 1 105 ? -8.688 10.273 -0.667 1 97.44 105 GLN A O 1
ATOM 797 N N . GLY A 1 106 ? -10.336 11.188 -1.813 1 97.5 106 GLY A N 1
ATOM 798 C CA . GLY A 1 106 ? -9.508 11.609 -2.938 1 97.5 106 GLY A CA 1
ATOM 799 C C . GLY A 1 106 ? -8.297 12.422 -2.521 1 97.5 106 GLY A C 1
ATOM 800 O O . GLY A 1 106 ? -7.199 12.227 -3.043 1 97.5 106 GLY A O 1
ATOM 801 N N . TYR A 1 107 ? -8.516 13.312 -1.525 1 97.94 107 TYR A N 1
ATOM 802 C CA . TYR A 1 107 ? -7.43 14.203 -1.147 1 97.94 107 TYR A CA 1
ATOM 803 C C . TYR A 1 107 ? -6.387 13.469 -0.316 1 97.94 107 TYR A C 1
ATOM 805 O O . TYR A 1 107 ? -5.297 13.992 -0.072 1 97.94 107 TYR A O 1
ATOM 813 N N . LEU A 1 108 ? -6.629 12.195 0.092 1 98.31 108 LEU A N 1
ATOM 814 C CA . LEU A 1 108 ? -5.695 11.383 0.861 1 98.31 108 LEU A CA 1
ATOM 815 C C . LEU A 1 108 ? -4.973 10.383 -0.039 1 98.31 108 LEU A C 1
ATOM 817 O O . LEU A 1 108 ? -4.281 9.484 0.45 1 98.31 108 LEU A O 1
ATOM 821 N N . TRP A 1 109 ? -5.117 10.57 -1.334 1 98.56 109 TRP A N 1
ATOM 822 C CA . TRP A 1 109 ? -4.445 9.695 -2.289 1 98.56 109 TRP A CA 1
ATOM 823 C C . TRP A 1 109 ? -3.666 10.508 -3.316 1 98.56 109 TRP A C 1
ATOM 825 O O . TRP A 1 109 ? -4.258 11.195 -4.152 1 98.56 109 TRP A O 1
ATOM 835 N N . GLY A 1 110 ? -2.338 10.336 -3.297 1 98.5 110 GLY A N 1
ATOM 836 C CA . GLY A 1 110 ? -1.471 11.062 -4.215 1 98.5 110 GLY A CA 1
ATOM 837 C C . GLY A 1 110 ? -1.096 10.25 -5.441 1 98.5 110 GLY A C 1
ATOM 838 O O . GLY A 1 110 ? -0.894 9.039 -5.352 1 98.5 110 GLY A O 1
ATOM 839 N N . TRP A 1 111 ? -0.979 10.938 -6.555 1 98.19 111 TRP A N 1
ATOM 840 C CA . TRP A 1 111 ? -0.537 10.367 -7.824 1 98.19 111 TRP A CA 1
ATOM 841 C C . TRP A 1 111 ? 0.046 11.453 -8.734 1 98.19 111 TRP A C 1
ATOM 843 O O . TRP A 1 111 ? -0.532 12.531 -8.867 1 98.19 111 TRP A O 1
ATOM 853 N N . ASN A 1 112 ? 1.223 11.102 -9.273 1 98.06 112 ASN A N 1
ATOM 854 C CA . ASN A 1 112 ? 1.836 11.977 -10.266 1 98.06 112 ASN A CA 1
ATOM 855 C C . ASN A 1 112 ? 1.982 13.398 -9.734 1 98.06 112 ASN A C 1
ATOM 857 O O . ASN A 1 112 ? 1.688 14.359 -10.453 1 98.06 112 ASN A O 1
ATOM 861 N N . GLY A 1 113 ? 2.275 13.539 -8.477 1 97.62 113 GLY A N 1
ATOM 862 C CA . GLY A 1 113 ? 2.59 14.812 -7.863 1 97.62 113 GLY A CA 1
ATOM 863 C C . GLY A 1 113 ? 1.359 15.594 -7.43 1 97.62 113 GLY A C 1
ATOM 864 O O . GLY A 1 113 ? 1.455 16.766 -7.059 1 97.62 113 GLY A O 1
ATOM 865 N N . SER A 1 114 ? 0.209 14.992 -7.527 1 97.88 114 SER A N 1
ATOM 866 C CA . SER A 1 114 ? -1.045 15.609 -7.105 1 97.88 114 SER A CA 1
ATOM 867 C C . SER A 1 114 ? -1.92 14.617 -6.348 1 97.88 114 SER A C 1
ATOM 869 O O . SER A 1 114 ? -1.509 13.484 -6.098 1 97.88 114 SER A O 1
ATOM 871 N N . THR A 1 115 ? -3.107 15.109 -5.855 1 98.25 115 THR A N 1
ATOM 872 C CA . THR A 1 115 ? -4.059 14.219 -5.199 1 98.25 115 THR A CA 1
ATOM 873 C C . THR A 1 115 ? -5.336 14.094 -6.023 1 98.25 115 THR A C 1
ATOM 875 O O . THR A 1 115 ? -5.562 14.875 -6.949 1 98.25 115 THR A O 1
ATOM 878 N N . PHE A 1 116 ? -6.121 13.078 -5.824 1 95.75 116 PHE A N 1
ATOM 879 C CA . PHE A 1 116 ? -7.395 12.875 -6.508 1 95.75 116 PHE A CA 1
ATOM 880 C C . PHE A 1 116 ? -8.484 13.734 -5.887 1 95.75 116 PHE A C 1
ATOM 882 O O . PHE A 1 116 ? -9.664 13.586 -6.219 1 95.75 116 PHE A O 1
ATOM 889 N N . GLY A 1 117 ? -8.188 14.656 -5.031 1 84.19 117 GLY A N 1
ATOM 890 C CA . GLY A 1 117 ? -9.18 15.531 -4.414 1 84.19 117 GLY A CA 1
ATOM 891 C C . GLY A 1 117 ? -8.883 17 -4.621 1 84.19 117 GLY A C 1
ATOM 892 O O . GLY A 1 117 ? -7.797 17.375 -5.062 1 84.19 117 GLY A O 1
ATOM 893 N N . MET B 1 1 ? 4.297 10.641 16.281 1 83.88 1 MET B N 1
ATOM 894 C CA . MET B 1 1 ? 4.172 9.664 15.211 1 83.88 1 MET B CA 1
ATOM 895 C C . MET B 1 1 ? 3.811 10.336 13.891 1 83.88 1 MET B C 1
ATOM 897 O O . MET B 1 1 ? 2.74 10.93 13.766 1 83.88 1 MET B O 1
ATOM 901 N N . PRO B 1 2 ? 5.113 10.211 12.961 1 97.94 2 PRO B N 1
ATOM 902 C CA . PRO B 1 2 ? 4.688 9.906 11.594 1 97.94 2 PRO B CA 1
ATOM 903 C C . PRO B 1 2 ? 5.41 8.695 11 1 97.94 2 PRO B C 1
ATOM 905 O O . PRO B 1 2 ? 6.5 8.344 11.453 1 97.94 2 PRO B O 1
ATOM 908 N N . LEU B 1 3 ? 4.785 8.047 10.086 1 98.75 3 LEU B N 1
ATOM 909 C CA . LEU B 1 3 ? 5.375 6.949 9.32 1 98.75 3 LEU B CA 1
ATOM 910 C C . LEU B 1 3 ? 5.383 7.277 7.832 1 98.75 3 LEU B C 1
ATOM 912 O O . LEU B 1 3 ? 4.398 7.789 7.297 1 98.75 3 LEU B O 1
ATOM 916 N N . ILE B 1 4 ? 6.543 7.059 7.199 1 98.88 4 ILE B N 1
ATOM 917 C CA . ILE B 1 4 ? 6.582 6.992 5.742 1 98.88 4 ILE B CA 1
ATOM 918 C C . ILE B 1 4 ? 7.211 5.672 5.305 1 98.88 4 ILE B C 1
ATOM 920 O O . ILE B 1 4 ? 8.344 5.363 5.676 1 98.88 4 ILE B O 1
ATOM 924 N N . LYS B 1 5 ? 6.516 4.863 4.484 1 98.88 5 LYS B N 1
ATOM 925 C CA . LYS B 1 5 ? 6.926 3.539 4.027 1 98.88 5 LYS B CA 1
ATOM 926 C C . LYS B 1 5 ? 6.898 3.451 2.506 1 98.88 5 LYS B C 1
ATOM 928 O O . LYS B 1 5 ? 5.887 3.764 1.879 1 98.88 5 LYS B O 1
ATOM 933 N N . LEU B 1 6 ? 7.992 3.053 1.985 1 98.88 6 LEU B N 1
ATOM 934 C CA . LEU B 1 6 ? 8.078 2.83 0.546 1 98.88 6 LEU B CA 1
ATOM 935 C C . LEU B 1 6 ? 8.102 1.339 0.226 1 98.88 6 LEU B C 1
ATOM 937 O O . LEU B 1 6 ? 8.828 0.573 0.857 1 98.88 6 LEU B O 1
ATOM 941 N N . GLN B 1 7 ? 7.281 0.924 -0.714 1 98.88 7 GLN B N 1
ATOM 942 C CA . GLN B 1 7 ? 7.324 -0.372 -1.383 1 98.88 7 GLN B CA 1
ATOM 943 C C . GLN B 1 7 ? 7.559 -0.209 -2.883 1 98.88 7 GLN B C 1
ATOM 945 O O . GLN B 1 7 ? 6.754 0.419 -3.576 1 98.88 7 GLN B O 1
ATOM 950 N N . THR B 1 8 ? 8.641 -0.772 -3.414 1 98.88 8 THR B N 1
ATOM 951 C CA . THR B 1 8 ? 8.977 -0.507 -4.809 1 98.88 8 THR B CA 1
ATOM 952 C C . THR B 1 8 ? 9.484 -1.772 -5.492 1 98.88 8 THR B C 1
ATOM 954 O O . THR B 1 8 ? 10.016 -2.668 -4.832 1 98.88 8 THR B O 1
ATOM 957 N N . SER B 1 9 ? 9.32 -1.837 -6.82 1 98.75 9 SER B N 1
ATOM 958 C CA . SER B 1 9 ? 9.719 -3.008 -7.594 1 98.75 9 SER B CA 1
ATOM 959 C C . SER B 1 9 ? 11.203 -2.953 -7.957 1 98.75 9 SER B C 1
ATOM 961 O O . SER B 1 9 ? 11.773 -3.947 -8.414 1 98.75 9 SER B O 1
ATOM 963 N N . ILE B 1 10 ? 11.82 -1.866 -7.711 1 98.44 10 ILE B N 1
ATOM 964 C CA . ILE B 1 10 ? 13.219 -1.761 -8.125 1 98.44 10 ILE B CA 1
ATOM 965 C C . ILE B 1 10 ? 14.094 -2.623 -7.215 1 98.44 10 ILE B C 1
ATOM 967 O O . ILE B 1 10 ? 13.703 -2.938 -6.086 1 98.44 10 ILE B O 1
ATOM 971 N N . ALA B 1 11 ? 15.234 -2.965 -7.758 1 97.88 11 ALA B N 1
ATOM 972 C CA . ALA B 1 11 ? 16.188 -3.803 -7.035 1 97.88 11 ALA B CA 1
ATOM 973 C C . ALA B 1 11 ? 16.766 -3.068 -5.828 1 97.88 11 ALA B C 1
ATOM 975 O O . ALA B 1 11 ? 16.703 -1.839 -5.758 1 97.88 11 ALA B O 1
ATOM 976 N N . ALA B 1 12 ? 17.312 -3.846 -4.898 1 97.31 12 ALA B N 1
ATOM 977 C CA . ALA B 1 12 ? 17.953 -3.295 -3.707 1 97.31 12 ALA B CA 1
ATOM 978 C C . ALA B 1 12 ? 19 -2.252 -4.082 1 97.31 12 ALA B C 1
ATOM 980 O O . ALA B 1 12 ? 19.734 -2.418 -5.066 1 97.31 12 ALA B O 1
ATOM 981 N N . LEU B 1 13 ? 19.031 -1.201 -3.307 1 97.12 13 LEU B N 1
ATOM 982 C CA . LEU B 1 13 ? 20 -0.124 -3.471 1 97.12 13 LEU B CA 1
ATOM 983 C C . LEU B 1 13 ? 21.234 -0.365 -2.607 1 97.12 13 LEU B C 1
ATOM 985 O O . LEU B 1 13 ? 21.156 -1.093 -1.614 1 97.12 13 LEU B O 1
ATOM 989 N N . PRO B 1 14 ? 22.344 0.32 -3.02 1 97.62 14 PRO B N 1
ATOM 990 C CA . PRO B 1 14 ? 23.484 0.329 -2.092 1 97.62 14 PRO B CA 1
ATOM 991 C C . PRO B 1 14 ? 23.109 0.905 -0.725 1 97.62 14 PRO B C 1
ATOM 993 O O . PRO B 1 14 ? 22.281 1.809 -0.633 1 97.62 14 PRO B O 1
ATOM 996 N N . SER B 1 15 ? 23.75 0.38 0.322 1 97.31 15 SER B N 1
ATOM 997 C CA . SER B 1 15 ? 23.406 0.716 1.7 1 97.31 15 SER B CA 1
ATOM 998 C C . SER B 1 15 ? 23.484 2.221 1.937 1 97.31 15 SER B C 1
ATOM 1000 O O . SER B 1 15 ? 22.641 2.789 2.623 1 97.31 15 SER B O 1
ATOM 1002 N N . ASP B 1 16 ? 24.469 2.844 1.381 1 97.44 16 ASP B N 1
ATOM 1003 C CA . ASP B 1 16 ? 24.641 4.277 1.592 1 97.44 16 ASP B CA 1
ATOM 1004 C C . ASP B 1 16 ? 23.531 5.07 0.928 1 97.44 16 ASP B C 1
ATOM 1006 O O . ASP B 1 16 ? 23.062 6.074 1.475 1 97.44 16 ASP B O 1
ATOM 1010 N N . GLN B 1 17 ? 23.109 4.684 -0.225 1 97.31 17 GLN B N 1
ATOM 1011 C CA . GLN B 1 17 ? 22 5.34 -0.924 1 97.31 17 GLN B CA 1
ATOM 1012 C C . GLN B 1 17 ? 20.688 5.156 -0.172 1 97.31 17 GLN B C 1
ATOM 1014 O O . GLN B 1 17 ? 19.891 6.09 -0.077 1 97.31 17 GLN B O 1
ATOM 1019 N N . THR B 1 18 ? 20.5 3.893 0.3 1 98.12 18 THR B N 1
ATOM 1020 C CA . THR B 1 18 ? 19.312 3.607 1.085 1 98.12 18 THR B CA 1
ATOM 1021 C C . THR B 1 18 ? 19.25 4.5 2.322 1 98.12 18 THR B C 1
ATOM 1023 O O . THR B 1 18 ? 18.219 5.125 2.594 1 98.12 18 THR B O 1
ATOM 1026 N N . THR B 1 19 ? 20.359 4.582 3.053 1 98.38 19 THR B N 1
ATOM 1027 C CA . THR B 1 19 ? 20.422 5.379 4.273 1 98.38 19 THR B CA 1
ATOM 1028 C C . THR B 1 19 ? 20.141 6.848 3.973 1 98.38 19 THR B C 1
ATOM 1030 O O . THR B 1 19 ? 19.344 7.484 4.652 1 98.38 19 THR B O 1
ATOM 1033 N N . SER B 1 20 ? 20.75 7.352 2.949 1 98.38 20 SER B N 1
ATOM 1034 C CA . SER B 1 20 ? 20.578 8.75 2.58 1 98.38 20 SER B CA 1
ATOM 1035 C C . SER B 1 20 ? 19.141 9.047 2.191 1 98.38 20 SER B C 1
ATOM 1037 O O . SER B 1 20 ? 18.578 10.078 2.58 1 98.38 20 SER B O 1
ATOM 1039 N N . LEU B 1 21 ? 18.547 8.195 1.395 1 98.56 21 LEU B N 1
ATOM 1040 C CA . LEU B 1 21 ? 17.156 8.359 0.992 1 98.56 21 LEU B CA 1
ATOM 1041 C C . LEU B 1 21 ? 16.234 8.414 2.209 1 98.56 21 LEU B C 1
ATOM 1043 O O . LEU B 1 21 ? 15.438 9.336 2.346 1 98.56 21 LEU B O 1
ATOM 1047 N N . LEU B 1 22 ? 16.391 7.426 3.109 1 98.81 22 LEU B N 1
ATOM 1048 C CA . LEU B 1 22 ? 15.508 7.316 4.262 1 98.81 22 LEU B CA 1
ATOM 1049 C C . LEU B 1 22 ? 15.688 8.508 5.203 1 98.81 22 LEU B C 1
ATOM 1051 O O . LEU B 1 22 ? 14.719 9 5.773 1 98.81 22 LEU B O 1
ATOM 1055 N N . GLN B 1 23 ? 16.906 8.992 5.355 1 98.81 23 GLN B N 1
ATOM 1056 C CA . GLN B 1 23 ? 17.156 10.164 6.188 1 98.81 23 GLN B CA 1
ATOM 1057 C C . GLN B 1 23 ? 16.531 11.414 5.59 1 98.81 23 GLN B C 1
ATOM 1059 O O . GLN B 1 23 ? 15.945 12.227 6.312 1 98.81 23 GLN B O 1
ATOM 1064 N N . SER B 1 24 ? 16.688 11.555 4.352 1 98.69 24 SER B N 1
ATOM 1065 C CA . SER B 1 24 ? 16.109 12.711 3.676 1 98.69 24 SER B CA 1
ATOM 1066 C C . SER B 1 24 ? 14.586 12.695 3.766 1 98.69 24 SER B C 1
ATOM 1068 O O . SER B 1 24 ? 13.961 13.734 4.008 1 98.69 24 SER B O 1
ATOM 1070 N N . LEU B 1 25 ? 13.953 11.555 3.594 1 98.75 25 LEU B N 1
ATOM 1071 C CA . LEU B 1 25 ? 12.508 11.422 3.738 1 98.75 25 LEU B CA 1
ATOM 1072 C C . LEU B 1 25 ? 12.062 11.766 5.156 1 98.75 25 LEU B C 1
ATOM 1074 O O . LEU B 1 25 ? 11.047 12.438 5.352 1 98.75 25 LEU B O 1
ATOM 1078 N N . SER B 1 26 ? 12.82 11.289 6.074 1 98.81 26 SER B N 1
ATOM 1079 C CA . SER B 1 26 ? 12.531 11.562 7.48 1 98.81 26 SER B CA 1
ATOM 1080 C C . SER B 1 26 ? 12.5 13.062 7.758 1 98.81 26 SER B C 1
ATOM 1082 O O . SER B 1 26 ? 11.539 13.57 8.336 1 98.81 26 SER B O 1
ATOM 1084 N N . THR B 1 27 ? 13.516 13.734 7.336 1 98.69 27 THR B N 1
ATOM 1085 C CA . THR B 1 27 ? 13.641 15.172 7.551 1 98.69 27 THR B CA 1
ATOM 1086 C C . THR B 1 27 ? 12.492 15.922 6.883 1 98.69 27 THR B C 1
ATOM 1088 O O . THR B 1 27 ? 11.859 16.781 7.5 1 98.69 27 THR B O 1
ATOM 1091 N N . THR B 1 28 ? 12.242 15.602 5.656 1 98.56 28 THR B N 1
ATOM 1092 C CA . THR B 1 28 ? 11.203 16.281 4.887 1 98.56 28 THR B CA 1
ATOM 1093 C C . THR B 1 28 ? 9.836 16.062 5.527 1 98.56 28 THR B C 1
ATOM 1095 O O . THR B 1 28 ? 9.047 17 5.656 1 98.56 28 THR B O 1
ATOM 1098 N N . LEU B 1 29 ? 9.508 14.82 5.957 1 98.75 29 LEU B N 1
ATOM 1099 C CA . LEU B 1 29 ? 8.211 14.516 6.551 1 98.75 29 LEU B CA 1
ATOM 1100 C C . LEU B 1 29 ? 8.016 15.289 7.852 1 98.75 29 LEU B C 1
ATOM 1102 O O . LEU B 1 29 ? 6.941 15.859 8.086 1 98.75 29 LEU B O 1
ATOM 1106 N N . ALA B 1 30 ? 9.008 15.312 8.664 1 98.62 30 ALA B N 1
ATOM 1107 C CA . ALA B 1 30 ? 8.945 16.078 9.906 1 98.62 30 ALA B CA 1
ATOM 1108 C C . ALA B 1 30 ? 8.625 17.547 9.633 1 98.62 30 ALA B C 1
ATOM 1110 O O . ALA B 1 30 ? 7.75 18.125 10.281 1 98.62 30 ALA B O 1
ATOM 1111 N N . GLN B 1 31 ? 9.297 18.109 8.688 1 98.38 31 GLN B N 1
ATOM 1112 C CA . GLN B 1 31 ? 9.102 19.5 8.328 1 98.38 31 GLN B CA 1
ATOM 1113 C C . GLN B 1 31 ? 7.688 19.75 7.824 1 98.38 31 GLN B C 1
ATOM 1115 O O . GLN B 1 31 ? 7.031 20.719 8.242 1 98.38 31 GLN B O 1
ATOM 1120 N N . GLN B 1 32 ? 7.207 18.938 6.957 1 98.31 32 GLN B N 1
ATOM 1121 C CA . GLN B 1 32 ? 5.91 19.125 6.32 1 98.31 32 GLN B CA 1
ATOM 1122 C C . GLN B 1 32 ? 4.773 19 7.332 1 98.31 32 GLN B C 1
ATOM 1124 O O . GLN B 1 32 ? 3.75 19.672 7.219 1 98.31 32 GLN B O 1
ATOM 1129 N N . LEU B 1 33 ? 4.945 18.125 8.328 1 98.06 33 LEU B N 1
ATOM 1130 C CA . LEU B 1 33 ? 3.896 17.875 9.312 1 98.06 33 LEU B CA 1
ATOM 1131 C C . LEU B 1 33 ? 4.074 18.766 10.539 1 98.06 33 LEU B C 1
ATOM 1133 O O . LEU B 1 33 ? 3.195 18.828 11.398 1 98.06 33 LEU B O 1
ATOM 1137 N N . GLY B 1 34 ? 5.234 19.484 10.625 1 97.88 34 GLY B N 1
ATOM 1138 C CA . GLY B 1 34 ? 5.527 20.297 11.805 1 97.88 34 GLY B CA 1
ATOM 1139 C C . GLY B 1 34 ? 5.688 19.469 13.062 1 97.88 34 GLY B C 1
ATOM 1140 O O . GLY B 1 34 ? 5.238 19.875 14.141 1 97.88 34 GLY B O 1
ATOM 1141 N N . LYS B 1 35 ? 6.191 18.297 13.008 1 97.62 35 LYS B N 1
ATOM 1142 C CA . LYS B 1 35 ? 6.402 17.406 14.141 1 97.62 35 LYS B CA 1
ATOM 1143 C C . LYS B 1 35 ? 7.887 17.141 14.359 1 97.62 35 LYS B C 1
ATOM 1145 O O . LYS B 1 35 ? 8.68 17.188 13.414 1 97.62 35 LYS B O 1
ATOM 1150 N N . PRO B 1 36 ? 8.266 16.844 15.578 1 98 36 PRO B N 1
ATOM 1151 C CA . PRO B 1 36 ? 9.672 16.516 15.812 1 98 36 PRO B CA 1
ATOM 1152 C C . PRO B 1 36 ? 10.117 15.258 15.062 1 98 36 PRO B C 1
ATOM 1154 O O . PRO B 1 36 ? 9.406 14.258 15.055 1 98 36 PRO B O 1
ATOM 1157 N N . GLU B 1 37 ? 11.336 15.328 14.469 1 98.44 37 GLU B N 1
ATOM 1158 C CA . GLU B 1 37 ? 11.859 14.227 13.672 1 98.44 37 GLU B CA 1
ATOM 1159 C C . GLU B 1 37 ? 12.109 12.992 14.523 1 98.44 37 GLU B C 1
ATOM 1161 O O . GLU B 1 37 ? 12.086 11.867 14.023 1 98.44 37 GLU B O 1
ATOM 1166 N N . ARG B 1 38 ? 12.305 13.18 15.789 1 97.62 38 ARG B N 1
ATOM 1167 C CA . ARG B 1 38 ? 12.562 12.062 16.688 1 97.62 38 ARG B CA 1
ATOM 1168 C C . ARG B 1 38 ? 11.398 11.078 16.688 1 97.62 38 ARG B C 1
ATOM 1170 O O . ARG B 1 38 ? 11.547 9.938 17.141 1 97.62 38 ARG B O 1
ATOM 1177 N N . TYR B 1 39 ? 10.203 11.383 16.188 1 97.69 39 TYR B N 1
ATOM 1178 C CA . TYR B 1 39 ? 9.031 10.516 16.188 1 97.69 39 TYR B CA 1
ATOM 1179 C C . TYR B 1 39 ? 8.812 9.898 14.805 1 97.69 39 TYR B C 1
ATOM 1181 O O . TYR B 1 39 ? 7.902 9.094 14.609 1 97.69 39 TYR B O 1
ATOM 1189 N N . VAL B 1 40 ? 9.664 10.211 13.789 1 98.69 40 VAL B N 1
ATOM 1190 C CA . VAL B 1 40 ? 9.438 9.797 12.414 1 98.69 40 VAL B CA 1
ATOM 1191 C C . VAL B 1 40 ? 10.102 8.445 12.164 1 98.69 40 VAL B C 1
ATOM 1193 O O . VAL B 1 40 ? 11.281 8.258 12.461 1 98.69 40 VAL B O 1
ATOM 1196 N N . MET B 1 41 ? 9.344 7.551 11.641 1 98.75 41 MET B N 1
ATOM 1197 C CA . MET B 1 41 ? 9.859 6.262 11.203 1 98.75 41 MET B CA 1
ATOM 1198 C C . MET B 1 41 ? 9.781 6.129 9.688 1 98.75 41 MET B C 1
ATOM 1200 O O . MET B 1 41 ? 8.797 6.543 9.07 1 98.75 41 MET B O 1
ATOM 1204 N N . THR B 1 42 ? 10.836 5.629 9.062 1 98.88 42 THR B N 1
ATOM 1205 C CA . THR B 1 42 ? 10.883 5.383 7.629 1 98.88 42 THR B CA 1
ATOM 1206 C C . THR B 1 42 ? 11.203 3.922 7.336 1 98.88 42 THR B C 1
ATOM 1208 O O . THR B 1 42 ? 11.945 3.281 8.086 1 98.88 42 THR B O 1
ATOM 1211 N N . LEU B 1 43 ? 10.594 3.391 6.305 1 98.44 43 LEU B N 1
ATOM 1212 C CA . LEU B 1 43 ? 10.867 2.033 5.844 1 98.44 43 LEU B CA 1
ATOM 1213 C C . LEU B 1 43 ? 10.938 1.979 4.32 1 98.44 43 LEU B C 1
ATOM 1215 O O . LEU B 1 43 ? 10.211 2.699 3.635 1 98.44 43 LEU B O 1
ATOM 1219 N N . LEU B 1 44 ? 11.844 1.123 3.814 1 98.75 44 LEU B N 1
ATOM 1220 C CA . LEU B 1 44 ? 11.969 0.858 2.387 1 98.75 44 LEU B CA 1
ATOM 1221 C C . LEU B 1 44 ? 11.953 -0.641 2.107 1 98.75 44 LEU B C 1
ATOM 1223 O O . LEU B 1 44 ? 12.727 -1.396 2.699 1 98.75 44 LEU B O 1
ATOM 1227 N N . GLU B 1 45 ? 11.031 -1.065 1.293 1 98.44 45 GLU B N 1
ATOM 1228 C CA . GLU B 1 45 ? 10.992 -2.42 0.751 1 98.44 45 GLU B CA 1
ATOM 1229 C C . GLU B 1 45 ? 11.258 -2.422 -0.75 1 98.44 45 GLU B C 1
ATOM 1231 O O . GLU B 1 45 ? 10.531 -1.796 -1.521 1 98.44 45 GLU B O 1
ATOM 1236 N N . THR B 1 46 ? 12.289 -3.16 -1.148 1 98.5 46 THR B N 1
ATOM 1237 C CA . THR B 1 46 ? 12.625 -3.268 -2.564 1 98.5 46 THR B CA 1
ATOM 1238 C C . THR B 1 46 ? 12.297 -4.66 -3.094 1 98.5 46 THR B C 1
ATOM 1240 O O . THR B 1 46 ? 11.883 -5.539 -2.334 1 98.5 46 THR B O 1
ATOM 1243 N N . ASP B 1 47 ? 12.352 -4.82 -4.367 1 98.12 47 ASP B N 1
ATOM 1244 C CA . ASP B 1 47 ? 12.125 -6.094 -5.051 1 98.12 47 ASP B CA 1
ATOM 1245 C C . ASP B 1 47 ? 10.703 -6.602 -4.812 1 98.12 47 ASP B C 1
ATOM 1247 O O . ASP B 1 47 ? 10.484 -7.809 -4.703 1 98.12 47 ASP B O 1
ATOM 1251 N N . VAL B 1 48 ? 9.828 -5.711 -4.668 1 98.19 48 VAL B N 1
ATOM 1252 C CA . VAL B 1 48 ? 8.422 -6.082 -4.512 1 98.19 48 VAL B CA 1
ATOM 1253 C C . VAL B 1 48 ? 7.781 -6.266 -5.883 1 98.19 48 VAL B C 1
ATOM 1255 O O . VAL B 1 48 ? 7.699 -5.32 -6.672 1 98.19 48 VAL B O 1
ATOM 1258 N N . PRO B 1 49 ? 7.328 -7.465 -6.199 1 98.56 49 PRO B N 1
ATOM 1259 C CA . PRO B 1 49 ? 6.625 -7.598 -7.477 1 98.56 49 PRO B CA 1
ATOM 1260 C C . PRO B 1 49 ? 5.379 -6.719 -7.562 1 98.56 49 PRO B C 1
ATOM 1262 O O . PRO B 1 49 ? 4.527 -6.758 -6.672 1 98.56 49 PRO B O 1
ATOM 1265 N N . MET B 1 50 ? 5.293 -5.969 -8.641 1 98.44 50 MET B N 1
ATOM 1266 C CA . MET B 1 50 ? 4.215 -5 -8.82 1 98.44 50 MET B CA 1
ATOM 1267 C C . MET B 1 50 ? 3.811 -4.902 -10.289 1 98.44 50 MET B C 1
ATOM 1269 O O . MET B 1 50 ? 4.621 -5.164 -11.18 1 98.44 50 MET B O 1
ATOM 1273 N N . THR B 1 51 ? 2.613 -4.539 -10.461 1 98.81 51 THR B N 1
ATOM 1274 C CA . THR B 1 51 ? 2.197 -3.934 -11.719 1 98.81 51 THR B CA 1
ATOM 1275 C C . THR B 1 51 ? 1.519 -2.588 -11.477 1 98.81 51 THR B C 1
ATOM 1277 O O . THR B 1 51 ? 0.961 -2.355 -10.398 1 98.81 51 THR B O 1
ATOM 1280 N N . PHE B 1 52 ? 1.62 -1.743 -12.406 1 98.75 52 PHE B N 1
ATOM 1281 C CA . PHE B 1 52 ? 0.832 -0.522 -12.508 1 98.75 52 PHE B CA 1
ATOM 1282 C C . PHE B 1 52 ? 0.365 -0.302 -13.945 1 98.75 52 PHE B C 1
ATOM 1284 O O . PHE B 1 52 ? 1.148 -0.445 -14.883 1 98.75 52 PHE B O 1
ATOM 1291 N N . ALA B 1 53 ? -0.929 0.007 -14.086 1 98.12 53 ALA B N 1
ATOM 1292 C CA . ALA B 1 53 ? -1.505 0.13 -15.422 1 98.12 53 ALA B CA 1
ATOM 1293 C C . ALA B 1 53 ? -1.248 -1.128 -16.25 1 98.12 53 ALA B C 1
ATOM 1295 O O . ALA B 1 53 ? -0.995 -1.046 -17.453 1 98.12 53 ALA B O 1
ATOM 1296 N N . GLY B 1 54 ? -1.108 -2.258 -15.57 1 97.94 54 GLY B N 1
ATOM 1297 C CA . GLY B 1 54 ? -0.994 -3.539 -16.25 1 97.94 54 GLY B CA 1
ATOM 1298 C C . GLY B 1 54 ? 0.428 -3.869 -16.656 1 97.94 54 GLY B C 1
ATOM 1299 O O . GLY B 1 54 ? 0.671 -4.898 -17.297 1 97.94 54 GLY B O 1
ATOM 1300 N N . THR B 1 55 ? 1.414 -3.002 -16.328 1 98.56 55 THR B N 1
ATOM 1301 C CA . THR B 1 55 ? 2.783 -3.27 -16.75 1 98.56 55 THR B CA 1
ATOM 1302 C C . THR B 1 55 ? 3.707 -3.418 -15.555 1 98.56 55 THR B C 1
ATOM 1304 O O . THR B 1 55 ? 3.365 -2.996 -14.445 1 98.56 55 THR B O 1
ATOM 1307 N N . THR B 1 56 ? 4.898 -3.965 -15.82 1 98.5 56 THR B N 1
ATOM 1308 C CA . THR B 1 56 ? 5.848 -4.246 -14.75 1 98.5 56 THR B CA 1
ATOM 1309 C C . THR B 1 56 ? 6.965 -3.209 -14.734 1 98.5 56 THR B C 1
ATOM 1311 O O . THR B 1 56 ? 7.988 -3.402 -14.078 1 98.5 56 THR B O 1
ATOM 1314 N N . ALA B 1 57 ? 6.805 -2.092 -15.516 1 98.56 57 ALA B N 1
ATOM 1315 C CA . ALA B 1 57 ? 7.773 -1.002 -15.398 1 98.56 57 ALA B CA 1
ATOM 1316 C C . ALA B 1 57 ? 7.922 -0.558 -13.945 1 98.56 57 ALA B C 1
ATOM 1318 O O . ALA B 1 57 ? 7.012 -0.756 -13.133 1 98.56 57 ALA B O 1
ATOM 1319 N N . PRO B 1 58 ? 9.047 -0.005 -13.531 1 98.69 58 PRO B N 1
ATOM 1320 C CA . PRO B 1 58 ? 9.289 0.369 -12.133 1 98.69 58 PRO B CA 1
ATOM 1321 C C . PRO B 1 58 ? 8.156 1.216 -11.555 1 98.69 58 PRO B C 1
ATOM 1323 O O . PRO B 1 58 ? 7.66 2.131 -12.211 1 98.69 58 PRO B O 1
ATOM 1326 N N . ALA B 1 59 ? 7.777 0.904 -10.375 1 98.88 59 ALA B N 1
ATOM 1327 C CA . ALA B 1 59 ? 6.703 1.604 -9.68 1 98.88 59 ALA B CA 1
ATOM 1328 C C . ALA B 1 59 ? 6.98 1.675 -8.18 1 98.88 59 ALA B C 1
ATOM 1330 O O . ALA B 1 59 ? 7.859 0.974 -7.668 1 98.88 59 ALA B O 1
ATOM 1331 N N . CYS B 1 60 ? 6.293 2.543 -7.477 1 98.88 60 CYS B N 1
ATOM 1332 C CA . CYS B 1 60 ? 6.457 2.721 -6.039 1 98.88 60 CYS B CA 1
ATOM 1333 C C . CYS B 1 60 ? 5.121 3.025 -5.371 1 98.88 60 CYS B C 1
ATOM 1335 O O . CYS B 1 60 ? 4.344 3.842 -5.871 1 98.88 60 CYS B O 1
ATOM 1337 N N . TYR B 1 61 ? 4.832 2.318 -4.297 1 98.94 61 TYR B N 1
ATOM 1338 C CA . TYR B 1 61 ? 3.697 2.568 -3.416 1 98.94 61 TYR B CA 1
ATOM 1339 C C . TYR B 1 61 ? 4.16 3.113 -2.072 1 98.94 61 TYR B C 1
ATOM 1341 O O . TYR B 1 61 ? 4.926 2.457 -1.358 1 98.94 61 TYR B O 1
ATOM 1349 N N . VAL B 1 62 ? 3.689 4.305 -1.768 1 98.94 62 VAL B N 1
ATOM 1350 C CA . VAL B 1 62 ? 4.113 5 -0.558 1 98.94 62 VAL B CA 1
ATOM 1351 C C . VAL B 1 62 ? 2.938 5.121 0.41 1 98.94 62 VAL B C 1
ATOM 1353 O O . VAL B 1 62 ? 1.821 5.449 0.004 1 98.94 62 VAL B O 1
ATOM 1356 N N . GLU B 1 63 ? 3.154 4.797 1.639 1 98.88 63 GLU B N 1
ATOM 1357 C CA . GLU B 1 63 ? 2.193 5.031 2.711 1 98.88 63 GLU B CA 1
ATOM 1358 C C . GLU B 1 63 ? 2.711 6.07 3.701 1 98.88 63 GLU B C 1
ATOM 1360 O O . GLU B 1 63 ? 3.818 5.934 4.23 1 98.88 63 GLU B O 1
ATOM 1365 N N . ILE B 1 64 ? 1.911 7.066 3.975 1 98.81 64 ILE B N 1
ATOM 1366 C CA . ILE B 1 64 ? 2.207 8.078 4.984 1 98.81 64 ILE B CA 1
ATOM 1367 C C . ILE B 1 64 ? 1.096 8.102 6.031 1 98.81 64 ILE B C 1
ATOM 1369 O O . ILE B 1 64 ? -0.081 8.25 5.695 1 98.81 64 ILE B O 1
ATOM 1373 N N . LYS B 1 65 ? 1.465 7.949 7.285 1 98.69 65 LYS B N 1
ATOM 1374 C CA . LYS B 1 65 ? 0.517 7.973 8.398 1 98.69 65 LYS B CA 1
ATOM 1375 C C . LYS B 1 65 ? 0.914 9.016 9.438 1 98.69 65 LYS B C 1
ATOM 1377 O O . LYS B 1 65 ? 2.098 9.172 9.742 1 98.69 65 LYS B O 1
ATOM 1382 N N . SER B 1 66 ? -0.049 9.617 9.961 1 98.19 66 SER B N 1
ATOM 1383 C CA . SER B 1 66 ? 0.202 10.617 11 1 98.19 66 SER B CA 1
ATOM 1384 C C . SER B 1 66 ? -0.983 10.734 11.953 1 98.19 66 SER B C 1
ATOM 1386 O O . SER B 1 66 ? -2.139 10.68 11.523 1 98.19 66 SER B O 1
ATOM 1388 N N . VAL B 1 67 ? -0.756 10.828 13.203 1 98.12 67 VAL B N 1
ATOM 1389 C CA . VAL B 1 67 ? -1.79 11.172 14.172 1 98.12 67 VAL B CA 1
ATOM 1390 C C . VAL B 1 67 ? -2.316 12.578 13.898 1 98.12 67 VAL B C 1
ATOM 1392 O O . VAL B 1 67 ? -1.54 13.492 13.633 1 98.12 67 VAL B O 1
ATOM 1395 N N . GLY B 1 68 ? -3.568 12.727 14 1 96.56 68 GLY B N 1
ATOM 1396 C CA . GLY B 1 68 ? -4.195 13.992 13.664 1 96.56 68 GLY B CA 1
ATOM 1397 C C . GLY B 1 68 ? -4.926 13.961 12.328 1 96.56 68 GLY B C 1
ATOM 1398 O O . GLY B 1 68 ? -5.227 12.883 11.812 1 96.56 68 GLY B O 1
ATOM 1399 N N . GLN B 1 69 ? -5.332 15.172 11.875 1 96.62 69 GLN B N 1
ATOM 1400 C CA . GLN B 1 69 ? -6.059 15.297 10.617 1 96.62 69 GLN B CA 1
ATOM 1401 C C . GLN B 1 69 ? -5.293 16.156 9.617 1 96.62 69 GLN B C 1
ATOM 1403 O O . GLN B 1 69 ? -5.125 17.359 9.836 1 96.62 69 GLN B O 1
ATOM 1408 N N . MET B 1 70 ? -4.871 15.547 8.578 1 97.62 70 MET B N 1
ATOM 1409 C CA . MET B 1 70 ? -4.184 16.297 7.539 1 97.62 70 MET B CA 1
ATOM 1410 C C . MET B 1 70 ? -5.18 17.047 6.664 1 97.62 70 MET B C 1
ATOM 1412 O O . MET B 1 70 ? -6.262 16.547 6.367 1 97.62 70 MET B O 1
ATOM 1416 N N . LYS B 1 71 ? -4.781 18.234 6.246 1 97.38 71 LYS B N 1
ATOM 1417 C CA . LYS B 1 71 ? -5.617 19.047 5.371 1 97.38 71 LYS B CA 1
ATOM 1418 C C . LYS B 1 71 ? -5.348 18.734 3.902 1 97.38 71 LYS B C 1
ATOM 1420 O O . LYS B 1 71 ? -4.242 18.312 3.543 1 97.38 71 LYS B O 1
ATOM 1425 N N . PRO B 1 72 ? -6.312 18.953 2.996 1 97.69 72 PRO B N 1
ATOM 1426 C CA . PRO B 1 72 ? -6.125 18.719 1.562 1 97.69 72 PRO B CA 1
ATOM 1427 C C . PRO B 1 72 ? -4.922 19.469 0.996 1 97.69 72 PRO B C 1
ATOM 1429 O O . PRO B 1 72 ? -4.184 18.938 0.167 1 97.69 72 PRO B O 1
ATOM 1432 N N . THR B 1 73 ? -4.738 20.656 1.446 1 97.56 73 THR B N 1
ATOM 1433 C CA . THR B 1 73 ? -3.604 21.438 0.964 1 97.56 73 THR B CA 1
ATOM 1434 C C . THR B 1 73 ? -2.285 20.781 1.378 1 97.56 73 THR B C 1
ATOM 1436 O O . THR B 1 73 ? -1.313 20.812 0.62 1 97.56 73 THR B O 1
ATOM 1439 N N . GLN B 1 74 ? -2.242 20.203 2.562 1 97.56 74 GLN B N 1
ATOM 1440 C CA . GLN B 1 74 ? -1.038 19.547 3.066 1 97.56 74 GLN B CA 1
ATOM 1441 C C . GLN B 1 74 ? -0.722 18.297 2.268 1 97.56 74 GLN B C 1
ATOM 1443 O O . GLN B 1 74 ? 0.43 18.062 1.898 1 97.56 74 GLN B O 1
ATOM 1448 N N . THR B 1 75 ? -1.785 17.5 2.014 1 98.5 75 THR B N 1
ATOM 1449 C CA . THR B 1 75 ? -1.537 16.266 1.285 1 98.5 75 THR B CA 1
ATOM 1450 C C . THR B 1 75 ? -1.163 16.562 -0.166 1 98.5 75 THR B C 1
ATOM 1452 O O . THR B 1 75 ? -0.346 15.852 -0.756 1 98.5 75 THR B O 1
ATOM 1455 N N . ALA B 1 76 ? -1.686 17.594 -0.773 1 98.5 76 ALA B N 1
ATOM 1456 C CA . ALA B 1 76 ? -1.296 18 -2.121 1 98.5 76 ALA B CA 1
ATOM 1457 C C . ALA B 1 76 ? 0.175 18.406 -2.168 1 98.5 76 ALA B C 1
ATOM 1459 O O . ALA B 1 76 ? 0.91 17.984 -3.07 1 98.5 76 ALA B O 1
ATOM 1460 N N . GLN B 1 77 ? 0.521 19.203 -1.211 1 98.44 77 GLN B N 1
ATOM 1461 C CA . GLN B 1 77 ? 1.907 19.656 -1.144 1 98.44 77 GLN B CA 1
ATOM 1462 C C . GLN B 1 77 ? 2.859 18.469 -0.941 1 98.44 77 GLN B C 1
ATOM 1464 O O . GLN B 1 77 ? 3.881 18.375 -1.621 1 98.44 77 GLN B O 1
ATOM 1469 N N . MET B 1 78 ? 2.561 17.625 -0.019 1 98.69 78 MET B N 1
ATOM 1470 C CA . MET B 1 78 ? 3.416 16.469 0.252 1 98.69 78 MET B CA 1
ATOM 1471 C C . MET B 1 78 ? 3.461 15.531 -0.949 1 98.69 78 MET B C 1
ATOM 1473 O O . MET B 1 78 ? 4.496 14.914 -1.226 1 98.69 78 MET B O 1
ATOM 1477 N N . SER B 1 79 ? 2.33 15.398 -1.602 1 98.75 79 SER B N 1
ATOM 1478 C CA . SER B 1 79 ? 2.324 14.57 -2.807 1 98.75 79 SER B CA 1
ATOM 1479 C C . SER B 1 79 ? 3.318 15.094 -3.838 1 98.75 79 SER B C 1
ATOM 1481 O O . SER B 1 79 ? 4.059 14.32 -4.441 1 98.75 79 SER B O 1
ATOM 1483 N N . ARG B 1 80 ? 3.305 16.359 -4.047 1 98.62 80 ARG B N 1
ATOM 1484 C CA . ARG B 1 80 ? 4.242 16.969 -4.98 1 98.62 80 ARG B CA 1
ATOM 1485 C C . ARG B 1 80 ? 5.684 16.75 -4.535 1 98.62 80 ARG B C 1
ATOM 1487 O O . ARG B 1 80 ? 6.52 16.297 -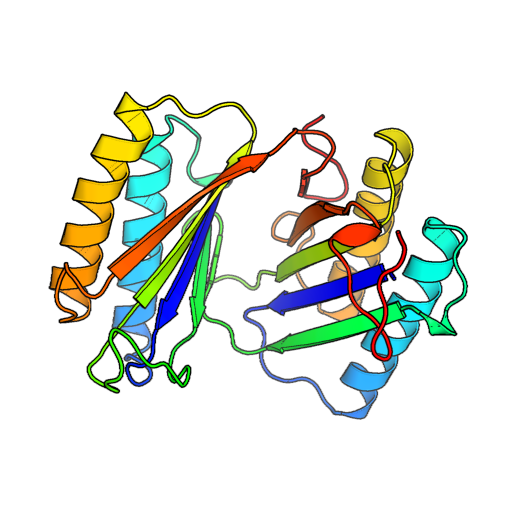5.32 1 98.62 80 ARG B O 1
ATOM 1494 N N . LEU B 1 81 ? 5.98 17 -3.316 1 98.62 81 LEU B N 1
ATOM 1495 C CA . LEU B 1 81 ? 7.34 16.969 -2.787 1 98.62 81 LEU B CA 1
ATOM 1496 C C . LEU B 1 81 ? 7.879 15.539 -2.795 1 98.62 81 LEU B C 1
ATOM 1498 O O . LEU B 1 81 ? 8.961 15.281 -3.328 1 98.62 81 LEU B O 1
ATOM 1502 N N . PHE B 1 82 ? 7.168 14.617 -2.236 1 98.81 82 PHE B N 1
ATOM 1503 C CA . PHE B 1 82 ? 7.66 13.25 -2.102 1 98.81 82 PHE B CA 1
ATOM 1504 C C . PHE B 1 82 ? 7.688 12.555 -3.455 1 98.81 82 PHE B C 1
ATOM 1506 O O . PHE B 1 82 ? 8.586 11.75 -3.725 1 98.81 82 PHE B O 1
ATOM 1513 N N . CYS B 1 83 ? 6.699 12.852 -4.273 1 98.75 83 CYS B N 1
ATOM 1514 C CA . CYS B 1 83 ? 6.73 12.289 -5.621 1 98.75 83 CYS B CA 1
ATOM 1515 C C . CYS B 1 83 ? 7.996 12.719 -6.359 1 98.75 83 CYS B C 1
ATOM 1517 O O . CYS B 1 83 ? 8.688 11.891 -6.941 1 98.75 83 CYS B O 1
ATOM 1519 N N . ASN B 1 84 ? 8.273 13.977 -6.336 1 98.62 84 ASN B N 1
ATOM 1520 C CA . ASN B 1 84 ? 9.469 14.5 -6.992 1 98.62 84 ASN B CA 1
ATOM 1521 C C . ASN B 1 84 ? 10.742 13.891 -6.398 1 98.62 84 ASN B C 1
ATOM 1523 O O . ASN B 1 84 ? 11.664 13.531 -7.133 1 98.62 84 ASN B O 1
ATOM 1527 N N . GLN B 1 85 ? 10.852 13.867 -5.141 1 98.44 85 GLN B N 1
ATOM 1528 C CA . GLN B 1 85 ? 12.023 13.336 -4.457 1 98.44 85 GLN B CA 1
ATOM 1529 C C . GLN B 1 85 ? 12.258 11.875 -4.828 1 98.44 85 GLN B C 1
ATOM 1531 O O . GLN B 1 85 ? 13.375 11.484 -5.156 1 98.44 85 GLN B O 1
ATOM 1536 N N . ILE B 1 86 ? 11.211 11.062 -4.777 1 98.5 86 ILE B N 1
ATOM 1537 C CA . ILE B 1 86 ? 11.305 9.633 -5.059 1 98.5 86 ILE B CA 1
ATOM 1538 C C . ILE B 1 86 ? 11.617 9.414 -6.535 1 98.5 86 ILE B C 1
ATOM 1540 O O . ILE B 1 86 ? 12.469 8.594 -6.883 1 98.5 86 ILE B O 1
ATOM 1544 N N . ALA B 1 87 ? 10.914 10.172 -7.391 1 98.69 87 ALA B N 1
ATOM 1545 C CA . ALA B 1 87 ? 11.18 10.078 -8.82 1 98.69 87 ALA B CA 1
ATOM 1546 C C . ALA B 1 87 ? 12.656 10.359 -9.117 1 98.69 87 ALA B C 1
ATOM 1548 O O . ALA B 1 87 ? 13.305 9.602 -9.852 1 98.69 87 ALA B O 1
ATOM 1549 N N . SER B 1 88 ? 13.18 11.375 -8.562 1 98 88 SER B N 1
ATOM 1550 C CA . SER B 1 88 ? 14.547 11.805 -8.82 1 98 88 SER B CA 1
ATOM 1551 C C . SER B 1 88 ? 15.555 10.82 -8.242 1 98 88 SER B C 1
ATOM 1553 O O . SER B 1 88 ? 16.516 10.438 -8.914 1 98 88 SER B O 1
ATOM 1555 N N . GLU B 1 89 ? 15.352 10.344 -7.082 1 97.38 89 GLU B N 1
ATOM 1556 C CA . GLU B 1 89 ? 16.359 9.562 -6.367 1 97.38 89 GLU B CA 1
ATOM 1557 C C . GLU B 1 89 ? 16.328 8.094 -6.789 1 97.38 89 GLU B C 1
ATOM 1559 O O . GLU B 1 89 ? 17.344 7.406 -6.738 1 97.38 89 GLU B O 1
ATOM 1564 N N . LEU B 1 90 ? 15.117 7.641 -7.172 1 98.12 90 LEU B N 1
ATOM 1565 C CA . LEU B 1 90 ? 15 6.219 -7.48 1 98.12 90 LEU B CA 1
ATOM 1566 C C . LEU B 1 90 ? 14.859 5.996 -8.984 1 98.12 90 LEU B C 1
ATOM 1568 O O . LEU B 1 90 ? 14.875 4.855 -9.453 1 98.12 90 LEU B O 1
ATOM 1572 N N . GLY B 1 91 ? 14.664 7.039 -9.719 1 98.12 91 GLY B N 1
ATOM 1573 C CA . GLY B 1 91 ? 14.5 6.91 -11.156 1 98.12 91 GLY B CA 1
ATOM 1574 C C . GLY B 1 91 ? 13.172 6.297 -11.562 1 98.12 91 GLY B C 1
ATOM 1575 O O . GLY B 1 91 ? 13.102 5.523 -12.516 1 98.12 91 GLY B O 1
ATOM 1576 N N . ILE B 1 92 ? 12.172 6.492 -10.836 1 98.75 92 ILE B N 1
ATOM 1577 C CA . ILE B 1 92 ? 10.82 6.012 -11.117 1 98.75 92 ILE B CA 1
ATOM 1578 C C . ILE B 1 92 ? 9.977 7.152 -11.68 1 98.75 92 ILE B C 1
ATOM 1580 O O . ILE B 1 92 ? 9.977 8.258 -11.141 1 98.75 92 ILE B O 1
ATOM 1584 N N . ALA B 1 93 ? 9.273 6.918 -12.773 1 98.75 93 ALA B N 1
ATOM 1585 C CA . ALA B 1 93 ? 8.422 7.949 -13.359 1 98.75 93 ALA B CA 1
ATOM 1586 C C . ALA B 1 93 ? 7.359 8.406 -12.359 1 98.75 93 ALA B C 1
ATOM 1588 O O . ALA B 1 93 ? 6.777 7.586 -11.641 1 98.75 93 ALA B O 1
ATOM 1589 N N . SER B 1 94 ? 7.047 9.703 -12.336 1 98.62 94 SER B N 1
ATOM 1590 C CA . SER B 1 94 ? 6.117 10.281 -11.375 1 98.62 94 SER B CA 1
ATOM 1591 C C . SER B 1 94 ? 4.73 9.664 -11.5 1 98.62 94 SER B C 1
ATOM 1593 O O . SER B 1 94 ? 4.027 9.492 -10.5 1 98.62 94 SER B O 1
ATOM 1595 N N . ASP B 1 95 ? 4.336 9.336 -12.695 1 98.44 95 ASP B N 1
ATOM 1596 C CA . ASP B 1 95 ? 2.996 8.797 -12.914 1 98.44 95 ASP B CA 1
ATOM 1597 C C . ASP B 1 95 ? 2.941 7.309 -12.578 1 98.44 95 ASP B C 1
ATOM 1599 O O . ASP B 1 95 ? 1.971 6.625 -12.914 1 98.44 95 ASP B O 1
ATOM 1603 N N . ARG B 1 96 ? 4.027 6.793 -12.031 1 98.81 96 ARG B N 1
ATOM 1604 C CA . ARG B 1 96 ? 4.035 5.418 -11.547 1 98.81 96 ARG B CA 1
ATOM 1605 C C . ARG B 1 96 ? 4.305 5.371 -10.047 1 98.81 96 ARG B C 1
ATOM 1607 O O . ARG B 1 96 ? 4.824 4.375 -9.531 1 98.81 96 ARG B O 1
ATOM 1614 N N . ILE B 1 97 ? 4 6.457 -9.352 1 98.88 97 ILE B N 1
ATOM 1615 C CA . ILE B 1 97 ? 4.125 6.578 -7.902 1 98.88 97 ILE B CA 1
ATOM 1616 C C . ILE B 1 97 ? 2.764 6.891 -7.289 1 98.88 97 ILE B C 1
ATOM 1618 O O . ILE B 1 97 ? 2.139 7.898 -7.633 1 98.88 97 ILE B O 1
ATOM 1622 N N . TYR B 1 98 ? 2.277 6.031 -6.402 1 98.88 98 TYR B N 1
ATOM 1623 C CA . TYR B 1 98 ? 1.112 6.27 -5.555 1 98.88 98 TYR B CA 1
ATOM 1624 C C . TYR B 1 98 ? 1.532 6.602 -4.129 1 98.88 98 TYR B C 1
ATOM 1626 O O . TYR B 1 98 ? 2.473 6.008 -3.598 1 98.88 98 TYR B O 1
ATOM 1634 N N . ILE B 1 99 ? 0.828 7.512 -3.551 1 98.88 99 ILE B N 1
ATOM 1635 C CA . ILE B 1 99 ? 1.014 7.852 -2.145 1 98.88 99 ILE B CA 1
ATOM 1636 C C . ILE B 1 99 ? -0.326 7.777 -1.414 1 98.88 99 ILE B C 1
ATOM 1638 O O . ILE B 1 99 ? -1.267 8.5 -1.761 1 98.88 99 ILE B O 1
ATOM 1642 N N . GLU B 1 100 ? -0.44 6.973 -0.431 1 98.81 100 GLU B N 1
ATOM 1643 C CA . GLU B 1 100 ? -1.607 6.914 0.444 1 98.81 100 GLU B CA 1
ATOM 1644 C C . GLU B 1 100 ? -1.347 7.645 1.759 1 98.81 100 GLU B C 1
ATOM 1646 O O . GLU B 1 100 ? -0.372 7.352 2.455 1 98.81 100 GLU B O 1
ATOM 1651 N N . PHE B 1 101 ? -2.24 8.594 2.078 1 98.75 101 PHE B N 1
ATOM 1652 C CA . PHE B 1 101 ? -2.215 9.273 3.367 1 98.75 101 PHE B CA 1
ATOM 1653 C C . PHE B 1 101 ? -3.271 8.703 4.305 1 98.75 101 PHE B C 1
ATOM 1655 O O . PHE B 1 101 ? -4.41 8.461 3.895 1 98.75 101 PHE B O 1
ATOM 1662 N N . ALA B 1 102 ? -2.891 8.5 5.551 1 98.25 102 ALA B N 1
ATOM 1663 C CA . ALA B 1 102 ? -3.84 8.016 6.547 1 98.25 102 ALA B CA 1
ATOM 1664 C C . ALA B 1 102 ? -3.721 8.797 7.848 1 98.25 102 ALA B C 1
ATOM 1666 O O . ALA B 1 102 ? -2.652 8.828 8.469 1 98.25 102 ALA B O 1
ATOM 1667 N N . ASP B 1 103 ? -4.848 9.367 8.234 1 97.75 103 ASP B N 1
ATOM 1668 C CA . ASP B 1 103 ? -4.941 9.953 9.562 1 97.75 103 ASP B CA 1
ATOM 1669 C C . ASP B 1 103 ? -5.098 8.867 10.633 1 97.75 103 ASP B C 1
ATOM 1671 O O . ASP B 1 103 ? -5.746 7.848 10.391 1 97.75 103 ASP B O 1
ATOM 1675 N N . ALA B 1 104 ? -4.5 9.086 11.703 1 97.12 104 ALA B N 1
ATOM 1676 C CA . ALA B 1 104 ? -4.676 8.195 12.844 1 97.12 104 ALA B CA 1
ATOM 1677 C C . ALA B 1 104 ? -5.176 8.961 14.062 1 97.12 104 ALA B C 1
ATOM 1679 O O . ALA B 1 104 ? -4.805 10.117 14.281 1 97.12 104 ALA B O 1
ATOM 1680 N N . GLN B 1 105 ? -6.066 8.273 14.82 1 97.62 105 GLN B N 1
ATOM 1681 C CA . GLN B 1 105 ? -6.371 8.766 16.156 1 97.62 105 GLN B CA 1
ATOM 1682 C C . GLN B 1 105 ? -5.262 8.414 17.141 1 97.62 105 GLN B C 1
ATOM 1684 O O . GLN B 1 105 ? -4.719 7.312 17.109 1 97.62 105 GLN B O 1
ATOM 1689 N N . GLY B 1 106 ? -4.969 9.391 17.969 1 97.06 106 GLY B N 1
ATOM 1690 C CA . GLY B 1 106 ? -3.848 9.234 18.891 1 97.06 106 GLY B CA 1
ATOM 1691 C C . GLY B 1 106 ? -3.932 7.965 19.719 1 97.06 106 GLY B C 1
ATOM 1692 O O . GLY B 1 106 ? -2.93 7.273 19.906 1 97.06 106 GLY B O 1
ATOM 1693 N N . TYR B 1 107 ? -5.164 7.559 20.172 1 97.94 107 TYR B N 1
ATOM 1694 C CA . TYR B 1 107 ? -5.324 6.398 21.047 1 97.94 107 TYR B CA 1
ATOM 1695 C C . TYR B 1 107 ? -5.168 5.102 20.266 1 97.94 107 TYR B C 1
ATOM 1697 O O . TYR B 1 107 ? -5.031 4.027 20.859 1 97.94 107 TYR B O 1
ATOM 1705 N N . LEU B 1 108 ? -5.129 5.23 18.969 1 97.19 108 LEU B N 1
ATOM 1706 C CA . LEU B 1 108 ? -4.961 4.051 18.125 1 97.19 108 LEU B CA 1
ATOM 1707 C C . LEU B 1 108 ? -3.502 3.877 17.719 1 97.19 108 LEU B C 1
ATOM 1709 O O . LEU B 1 108 ? -3.18 3.006 16.906 1 97.19 108 LEU B O 1
ATOM 1713 N N . TRP B 1 109 ? -2.6 4.699 18.25 1 97.5 109 TRP B N 1
ATOM 1714 C CA . TRP B 1 109 ? -1.178 4.637 17.922 1 97.5 109 TRP B CA 1
ATOM 1715 C C . TRP B 1 109 ? -0.34 4.488 19.188 1 97.5 109 TRP B C 1
ATOM 1717 O O . TRP B 1 109 ? -0.311 5.387 20.031 1 97.5 109 TRP B O 1
ATOM 1727 N N . GLY B 1 110 ? 0.355 3.299 19.297 1 97.62 110 GLY B N 1
ATOM 1728 C CA . GLY B 1 110 ? 1.176 3.021 20.469 1 97.62 110 GLY B CA 1
ATOM 1729 C C . GLY B 1 110 ? 2.635 3.389 20.266 1 97.62 110 GLY B C 1
ATOM 1730 O O . GLY B 1 110 ? 3.18 3.227 19.172 1 97.6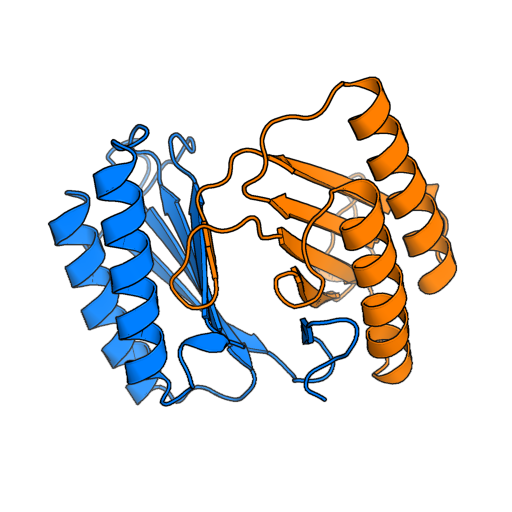2 110 GLY B O 1
ATOM 1731 N N . TRP B 1 111 ? 3.287 3.883 21.281 1 96.94 111 TRP B N 1
ATOM 1732 C CA . TRP B 1 111 ? 4.715 4.176 21.328 1 96.94 111 TRP B CA 1
ATOM 1733 C C . TRP B 1 111 ? 5.238 4.125 22.75 1 96.94 111 TRP B C 1
ATOM 1735 O O . TRP B 1 111 ? 4.617 4.676 23.672 1 96.94 111 TRP B O 1
ATOM 1745 N N . ASN B 1 112 ? 6.219 3.299 22.844 1 97.38 112 ASN B N 1
ATOM 1746 C CA . ASN B 1 112 ? 6.918 3.264 24.125 1 97.38 112 ASN B CA 1
ATOM 1747 C C . ASN B 1 112 ? 5.984 2.869 25.266 1 97.38 112 ASN B C 1
ATOM 1749 O O . ASN B 1 112 ? 5.98 3.506 26.312 1 97.38 112 ASN B O 1
ATOM 1753 N N . GLY B 1 113 ? 5.133 1.927 25.031 1 97.56 113 GLY B N 1
ATOM 1754 C CA . GLY B 1 113 ? 4.281 1.328 26.047 1 97.56 113 GLY B CA 1
ATOM 1755 C C . GLY B 1 113 ? 3.061 2.166 26.375 1 97.56 113 GLY B C 1
ATOM 1756 O O . GLY B 1 113 ? 2.352 1.887 27.344 1 97.56 113 GLY B O 1
ATOM 1757 N N . SER B 1 114 ? 2.873 3.277 25.625 1 97.38 114 SER B N 1
ATOM 1758 C CA . SER B 1 114 ? 1.708 4.145 25.766 1 97.38 114 SER B CA 1
ATOM 1759 C C . SER B 1 114 ? 1.104 4.492 24.406 1 97.38 114 SER B C 1
ATOM 1761 O O . SER B 1 114 ? 1.544 3.982 23.375 1 97.38 114 SER B O 1
ATOM 1763 N N . THR B 1 115 ? -0.089 5.309 24.484 1 97.5 115 THR B N 1
ATOM 1764 C CA . THR B 1 115 ? -0.677 5.801 23.234 1 97.5 115 THR B CA 1
ATOM 1765 C C . THR B 1 115 ? -0.606 7.324 23.172 1 97.5 115 THR B C 1
ATOM 1767 O O . THR B 1 115 ? -0.258 7.977 24.156 1 97.5 115 THR B O 1
ATOM 1770 N N . PHE B 1 116 ? -0.746 7.93 21.984 1 93.81 116 PHE B N 1
ATOM 1771 C CA . PHE B 1 116 ? -0.744 9.375 21.797 1 93.81 116 PHE B CA 1
ATOM 1772 C C . PHE B 1 116 ? -2.119 9.961 22.078 1 93.81 116 PHE B C 1
ATOM 1774 O O . PHE B 1 116 ? -2.408 11.094 21.703 1 93.81 116 PHE B O 1
ATOM 1781 N N . GLY B 1 117 ? -2.977 9.219 22.766 1 84.31 117 GLY B N 1
ATOM 1782 C CA . GLY B 1 117 ? -4.316 9.68 23.078 1 84.31 117 GLY B CA 1
ATOM 1783 C C . GLY B 1 117 ? -4.512 9.969 24.562 1 84.31 117 GLY B C 1
ATOM 1784 O O . GLY B 1 117 ? -3.689 9.57 25.391 1 84.31 117 GLY B O 1
#

pLDDT: mean 98.03, std 1.92, range [83.88, 98.94]

Solvent-accessible surface area (backbone atoms only — not comparable to full-atom values): 12277 Å² total; per-residue (Å²): 100,37,39,41,36,41,39,23,38,46,70,79,67,59,66,68,59,47,51,51,51,41,38,51,51,35,54,51,49,19,61,76,68,72,46,70,44,73,44,23,36,30,39,48,43,54,59,36,91,59,70,57,97,89,34,70,63,60,38,36,45,32,42,37,38,31,60,53,81,82,50,71,70,55,53,54,51,46,50,53,51,52,43,52,51,48,21,68,75,70,70,31,56,59,92,40,54,49,76,46,79,42,68,33,58,32,37,38,32,22,44,53,39,29,38,70,88,97,36,40,43,36,40,39,23,39,44,70,79,66,58,67,67,58,49,53,50,51,46,51,50,49,37,52,54,50,19,62,77,71,72,45,70,54,90,44,49,44,68,47,79,42,54,58,32,53,47,31,46,45,67,34,68,65,61,36,37,45,32,42,35,38,32,58,51,81,81,49,57,70,53,41,29,51,48,21,32,52,52,34,50,50,47,22,68,75,68,70,30,56,42,80,38,34,41,34,40,52,42,67,32,58,30,68,79,40,77,55,94,95,40,52,70,90

Foldseek 3Di:
DKEKEKEKQADDDDPVLVVVLFVVVLVVVCVLVVHDSVPYYYYYHYNDQDDDPRHRAIAMEMEMEDEDDDDPVSVVVVLVVVLVSCCVSVVHDSVRYHYHYYYDHQQPADDPHHTRD/DKEKEKEKQADDDDPVLVVVLQVVVLVVVCVLVVHDSVPYDYYYHYNDQDDDPRDRAIAMEMEMEDEDDDDPVSVVVVLVVVLVSCCVSVVHDSVRYHYHYYYDHQQVDDDPNHTRD

Radius of gyration: 17.79 Å; Cα contacts (8 Å, |Δi|>4): 472; chains: 2; bounding box: 48×45×43 Å

Organism: Synechococcus elongatus (strain ATCC 33912 / PCC 7942 / FACHB-805) (NCBI:txid1140)